Protein AF-A0A6A5A4Q8-F1 (afdb_monomer)

Radius of gyration: 19.33 Å; Cα contacts (8 Å, |Δi|>4): 414; chains: 1; bounding box: 40×52×60 Å

Organism: Aphanomyces astaci (NCBI:txid112090)

Sequence (188 aa):
GKPSSKLIVGAHDGSLYVLDDKHVSRVLKAHTGPAYALFASRKSSAYFGAFSTTKAEWISGGKDGKVIVWDANLSALHSFDIAIPLTKLFNLLPPDASKKGGAATSSSLFGVRSVCFNSEHTRILLGTSGSDVVQFDRMGTKATVVTQGHCQDELWGLAVHPAKPEYCTVGDDKTLRVWSTEHRLQLR

Nearest PDB structures (foldseek):
  3n0d-assembly1_A  TM=6.254E-01  e=3.636E-07  Homo sapiens
  6ufx-assembly1_A  TM=5.843E-01  e=1.843E-06  Homo sapiens
  6rxy-assembly1_UU  TM=5.221E-01  e=6.627E-05  Thermochaetoides thermophila
  7nsb-assembly1_7  TM=4.093E-01  e=1.934E-05  Saccharomyces cerevisiae S288C
  1pev-assembly1_A  TM=3.434E-01  e=1.919E-04  Caenorhabditis elegans

Foldseek 3Di:
DPPFDWDWDWAQCQWIFIDGPHDGPDIHNHDRGTFQEKDFAPDDPPPPPDPLVDQFGMWIFFLQLKIFTAGPVRDTPDMDHLLVVVCVVVVNDDQPPPDPVRCPLRSRFRGWNYWDADPSNQKIWTQTLQRWIWIAGNRRPDIDTPAGDHRDDDWDDKDDDPPFQKIWTDDPSRDIWIAGNVVGHTDD

Structure (mmCIF, N/CA/C/O backbone):
data_AF-A0A6A5A4Q8-F1
#
_entry.id   AF-A0A6A5A4Q8-F1
#
loop_
_atom_site.group_PDB
_atom_site.id
_atom_site.type_symbol
_atom_site.label_atom_id
_atom_site.label_alt_id
_atom_site.label_comp_id
_atom_site.label_asym_id
_atom_site.label_entity_id
_atom_site.label_seq_id
_atom_site.pdbx_PDB_ins_code
_atom_site.Cartn_x
_atom_site.Cartn_y
_atom_site.Cartn_z
_atom_site.occupancy
_atom_site.B_iso_or_equiv
_atom_site.auth_seq_id
_atom_site.auth_comp_id
_atom_site.auth_asym_id
_atom_site.auth_atom_id
_atom_site.pdbx_PDB_model_num
ATOM 1 N N . GLY A 1 1 ? 12.811 18.592 -31.400 1.00 39.84 1 GLY A N 1
ATOM 2 C CA . GLY A 1 1 ? 12.437 17.165 -31.468 1.00 39.84 1 GLY A CA 1
ATOM 3 C C . GLY A 1 1 ? 11.235 16.934 -30.580 1.00 39.84 1 GLY A C 1
ATOM 4 O O . GLY A 1 1 ? 11.119 17.636 -29.582 1.00 39.84 1 GLY A O 1
ATOM 5 N N . LYS A 1 2 ? 10.327 16.016 -30.940 1.00 43.94 2 LYS A N 1
ATOM 6 C CA . LYS A 1 2 ? 9.248 15.600 -30.027 1.00 43.94 2 LYS A CA 1
ATOM 7 C C . LYS A 1 2 ? 9.880 15.089 -28.722 1.00 43.94 2 LYS A C 1
ATOM 9 O O . LYS A 1 2 ? 10.873 14.368 -28.815 1.00 43.94 2 LYS A O 1
ATOM 14 N N . PRO A 1 3 ? 9.359 15.454 -27.539 1.00 51.38 3 PRO A N 1
ATOM 15 C CA . PRO A 1 3 ? 9.801 14.826 -26.301 1.00 51.38 3 PRO A CA 1
ATOM 16 C C . PRO A 1 3 ? 9.540 13.322 -26.420 1.00 51.38 3 PRO A C 1
ATOM 18 O O . PRO A 1 3 ? 8.429 12.925 -26.777 1.00 51.38 3 PRO A O 1
ATOM 21 N N . SER A 1 4 ? 10.560 12.491 -26.190 1.00 59.06 4 SER A N 1
ATOM 22 C CA . SER A 1 4 ? 10.361 11.045 -26.165 1.00 59.06 4 SER A CA 1
ATOM 23 C C . SER A 1 4 ? 9.492 10.710 -24.955 1.00 59.06 4 SER A C 1
ATOM 25 O O . SER A 1 4 ? 9.858 10.954 -23.805 1.00 59.06 4 SER A O 1
ATOM 27 N N . SER A 1 5 ? 8.284 10.217 -25.211 1.00 72.88 5 SER A N 1
ATOM 28 C CA . SER A 1 5 ? 7.404 9.743 -24.152 1.00 72.88 5 SER A CA 1
ATOM 29 C C . SER A 1 5 ? 7.865 8.352 -23.736 1.00 72.88 5 SER A C 1
ATOM 31 O O . SER A 1 5 ? 7.727 7.406 -24.510 1.00 72.88 5 SER A O 1
ATOM 33 N N . LYS A 1 6 ? 8.403 8.230 -22.523 1.00 81.50 6 LYS A N 1
ATOM 34 C CA . LYS A 1 6 ? 8.706 6.931 -21.919 1.00 81.50 6 LYS A CA 1
ATOM 35 C C . LYS A 1 6 ? 7.434 6.327 -21.340 1.00 81.50 6 LYS A C 1
ATOM 37 O O . LYS A 1 6 ? 6.710 7.004 -20.610 1.00 81.50 6 LYS A O 1
ATOM 42 N N . LEU A 1 7 ? 7.189 5.055 -21.631 1.00 90.31 7 LEU A N 1
ATOM 43 C CA . LEU A 1 7 ? 6.148 4.255 -20.989 1.00 90.31 7 LEU A CA 1
ATOM 44 C C . LEU A 1 7 ? 6.814 3.232 -20.068 1.00 90.31 7 LEU A C 1
ATOM 46 O O . LEU A 1 7 ? 7.800 2.607 -20.448 1.00 90.31 7 LEU A O 1
ATOM 50 N N . ILE A 1 8 ? 6.282 3.051 -18.861 1.00 93.38 8 ILE A N 1
ATOM 51 C CA . ILE A 1 8 ? 6.776 2.049 -17.913 1.00 93.38 8 ILE A CA 1
ATOM 52 C C . ILE A 1 8 ? 5.633 1.111 -17.551 1.00 93.38 8 ILE A C 1
ATOM 54 O O . ILE A 1 8 ? 4.531 1.563 -17.240 1.00 93.38 8 ILE A O 1
ATOM 58 N N . VAL A 1 9 ? 5.905 -0.190 -17.589 1.00 95.56 9 VAL A N 1
ATOM 59 C CA . VAL A 1 9 ? 4.932 -1.245 -17.293 1.00 95.56 9 VAL A CA 1
ATOM 60 C C . VAL A 1 9 ? 5.517 -2.190 -16.249 1.00 95.56 9 VAL A C 1
ATOM 62 O O . VAL A 1 9 ? 6.633 -2.683 -16.411 1.00 95.56 9 VAL A O 1
ATOM 65 N N . GLY A 1 10 ? 4.769 -2.444 -15.177 1.00 97.00 10 GLY A N 1
ATOM 66 C CA . GLY A 1 10 ? 5.101 -3.470 -14.189 1.00 97.00 10 GLY A CA 1
ATOM 67 C C . GLY A 1 10 ? 4.658 -4.854 -14.658 1.00 97.00 10 GLY A C 1
ATOM 68 O O . GLY A 1 10 ? 3.630 -4.988 -15.318 1.00 97.00 10 GLY A O 1
ATOM 69 N N . ALA A 1 11 ? 5.431 -5.886 -14.328 1.00 97.69 11 ALA A N 1
ATOM 70 C CA . ALA A 1 11 ? 5.159 -7.256 -14.743 1.00 97.69 11 ALA A CA 1
ATOM 71 C C . ALA A 1 11 ? 5.022 -8.234 -13.574 1.00 97.69 11 ALA A C 1
ATOM 73 O O . ALA A 1 11 ? 5.411 -7.956 -12.438 1.00 97.69 11 ALA A O 1
ATOM 74 N N . HIS A 1 12 ? 4.480 -9.416 -13.879 1.00 97.38 12 HIS A N 1
ATOM 75 C CA . HIS A 1 12 ? 4.223 -10.479 -12.905 1.00 97.38 12 HIS A CA 1
ATOM 76 C C . HIS A 1 12 ? 5.504 -11.035 -12.258 1.00 97.38 12 HIS A C 1
ATOM 78 O O . HIS A 1 12 ? 5.477 -11.484 -11.115 1.00 97.38 12 HIS A O 1
ATOM 84 N N . ASP A 1 13 ? 6.640 -10.992 -12.953 1.00 97.06 13 ASP A N 1
ATOM 85 C CA . ASP A 1 13 ? 7.930 -11.431 -12.410 1.00 97.06 13 ASP A CA 1
ATOM 86 C C . ASP A 1 13 ? 8.612 -10.366 -11.526 1.00 97.06 13 ASP A C 1
ATOM 88 O O . ASP A 1 13 ? 9.706 -10.605 -11.019 1.00 97.06 13 ASP A O 1
ATOM 92 N N . GLY A 1 14 ? 7.977 -9.200 -11.356 1.00 97.44 14 GLY A N 1
ATOM 93 C CA . GLY A 1 14 ? 8.497 -8.065 -10.594 1.00 97.44 14 GLY A CA 1
ATOM 94 C C . GLY A 1 14 ? 9.427 -7.140 -11.365 1.00 97.44 14 GLY A C 1
ATOM 95 O O . GLY A 1 14 ? 9.983 -6.200 -10.787 1.00 97.44 14 GLY A O 1
ATOM 96 N N . SER A 1 15 ? 9.592 -7.364 -12.668 1.00 98.25 15 SER A N 1
ATOM 97 C CA . SER A 1 15 ? 10.312 -6.437 -13.533 1.00 98.25 15 SER A CA 1
ATOM 98 C C . SER A 1 15 ? 9.474 -5.202 -13.861 1.00 98.25 15 SER A C 1
ATOM 100 O O . SER A 1 15 ? 8.251 -5.279 -13.993 1.00 98.25 15 SER A O 1
ATOM 102 N N . LEU A 1 16 ? 10.148 -4.071 -14.066 1.00 97.81 16 LEU A N 1
ATOM 103 C CA . LEU A 1 16 ? 9.598 -2.899 -14.739 1.00 97.81 16 LEU A CA 1
ATOM 104 C C . LEU A 1 16 ? 10.204 -2.818 -16.141 1.00 97.81 16 LEU A C 1
ATOM 106 O O . LEU A 1 16 ? 11.422 -2.703 -16.296 1.00 97.81 16 LEU A O 1
ATOM 110 N N . TYR A 1 17 ? 9.354 -2.882 -17.157 1.00 97.00 17 TYR A N 1
ATOM 111 C CA . TYR A 1 17 ? 9.733 -2.697 -18.551 1.00 97.00 17 TYR A CA 1
ATOM 112 C C . TYR A 1 17 ? 9.641 -1.218 -18.897 1.00 97.00 17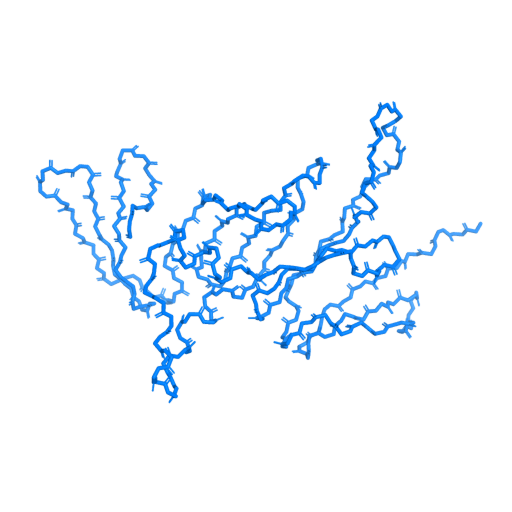 TYR A C 1
ATOM 114 O O . TYR A 1 17 ? 8.593 -0.602 -18.710 1.00 97.00 17 TYR A O 1
ATOM 122 N N . VAL A 1 18 ? 10.733 -0.659 -19.406 1.00 95.38 18 VAL A N 1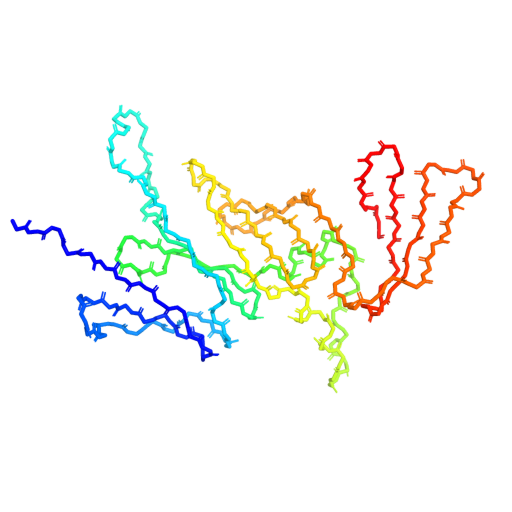
ATOM 123 C CA . VAL A 1 18 ? 10.795 0.707 -19.926 1.00 95.38 18 VAL A CA 1
ATOM 124 C C . VAL A 1 18 ? 10.712 0.621 -21.437 1.00 95.38 18 VAL A C 1
ATOM 126 O O . VAL A 1 18 ? 11.518 -0.067 -22.067 1.00 95.38 18 VAL A O 1
ATOM 129 N N . LEU A 1 19 ? 9.714 1.288 -21.999 1.00 93.12 19 LEU A N 1
ATOM 130 C CA . LEU A 1 19 ? 9.456 1.319 -23.422 1.00 93.12 19 LEU A CA 1
ATOM 131 C C . LEU A 1 19 ? 9.745 2.718 -23.953 1.00 93.12 19 LEU A C 1
ATOM 133 O O . LEU A 1 19 ? 9.203 3.709 -23.455 1.00 93.12 19 LEU A O 1
ATOM 137 N N . ASP A 1 20 ? 10.571 2.758 -24.991 1.00 90.25 20 ASP A N 1
ATOM 138 C CA . ASP A 1 20 ? 10.757 3.923 -25.843 1.00 90.25 20 ASP A CA 1
ATOM 139 C C . ASP A 1 20 ? 10.002 3.647 -27.153 1.00 90.25 20 ASP A C 1
ATOM 141 O O . ASP A 1 20 ? 10.274 2.676 -27.869 1.00 90.25 20 ASP A O 1
ATOM 145 N N . ASP A 1 21 ? 8.983 4.464 -27.422 1.00 85.75 21 ASP A N 1
ATOM 146 C CA . ASP A 1 21 ? 7.992 4.266 -28.485 1.00 85.75 21 ASP A CA 1
ATOM 147 C C . ASP A 1 21 ? 7.274 2.902 -28.417 1.00 85.75 21 ASP A C 1
ATOM 149 O O . ASP A 1 21 ? 6.273 2.752 -27.718 1.00 85.75 21 ASP A O 1
ATOM 153 N N . LYS A 1 22 ? 7.758 1.910 -29.176 1.00 86.12 22 LYS A N 1
ATOM 154 C CA . LYS A 1 22 ? 7.161 0.566 -29.310 1.00 86.12 22 LYS A CA 1
ATOM 155 C C . LYS A 1 22 ? 8.114 -0.566 -28.923 1.00 86.12 22 LYS A C 1
ATOM 157 O O . LYS A 1 22 ? 7.776 -1.730 -29.119 1.00 86.12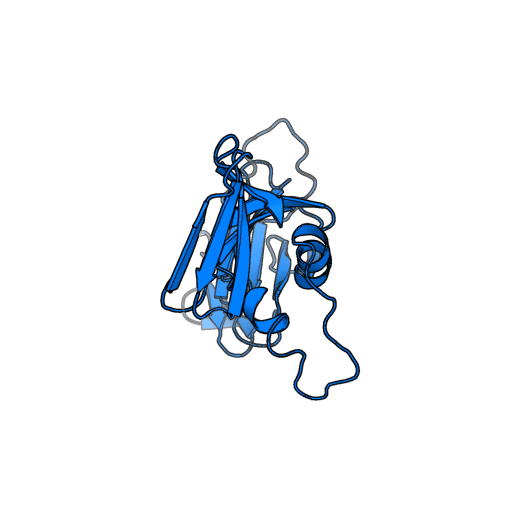 22 LYS A O 1
ATOM 162 N N . HIS A 1 23 ? 9.294 -0.244 -28.396 1.00 90.50 23 HIS A N 1
ATOM 163 C CA . HIS A 1 23 ? 10.317 -1.233 -28.071 1.00 90.50 23 HIS A CA 1
ATOM 164 C C . HIS A 1 23 ? 10.720 -1.135 -26.606 1.00 90.50 23 HIS A C 1
ATOM 166 O O . HIS A 1 23 ? 10.809 -0.045 -26.045 1.00 90.50 23 HIS A O 1
ATOM 172 N N . VAL A 1 24 ? 10.999 -2.287 -25.996 1.00 94.94 24 VAL A N 1
ATOM 173 C CA . VAL A 1 24 ? 11.595 -2.344 -24.660 1.00 94.94 24 VAL A CA 1
ATOM 174 C C . VAL A 1 24 ? 13.047 -1.886 -24.767 1.00 94.94 24 VAL A C 1
ATOM 176 O O . VAL A 1 24 ? 13.859 -2.553 -25.403 1.00 94.94 24 VAL A O 1
ATOM 179 N N . SER A 1 25 ? 13.374 -0.764 -24.133 1.00 94.19 25 SER A N 1
ATOM 180 C CA . SER A 1 25 ? 14.734 -0.220 -24.093 1.00 94.19 25 SER A CA 1
ATOM 181 C C . SER A 1 25 ? 15.489 -0.606 -22.825 1.00 94.19 25 SER A C 1
ATOM 183 O O . SER A 1 25 ? 16.719 -0.671 -22.824 1.00 94.19 25 SER A O 1
ATOM 185 N N . ARG A 1 26 ? 14.769 -0.886 -21.732 1.00 95.12 26 ARG A N 1
ATOM 186 C CA . ARG A 1 26 ? 15.355 -1.323 -20.461 1.00 95.12 26 ARG A CA 1
ATOM 187 C C . ARG A 1 26 ? 14.404 -2.239 -19.702 1.00 95.12 26 ARG A C 1
ATOM 189 O O . ARG A 1 26 ? 13.190 -2.060 -19.737 1.00 95.12 26 ARG A O 1
ATOM 196 N N . VAL A 1 27 ? 14.974 -3.179 -18.954 1.00 97.06 27 VAL A N 1
ATOM 197 C CA . VAL A 1 27 ? 14.255 -4.002 -17.977 1.00 97.06 27 VAL A CA 1
ATOM 198 C C . VAL A 1 27 ? 14.905 -3.795 -16.615 1.00 97.06 27 VAL A C 1
ATOM 200 O O . VAL A 1 27 ? 16.110 -3.987 -16.468 1.00 97.06 27 VAL A O 1
ATOM 203 N N . LEU A 1 28 ? 14.120 -3.374 -15.626 1.00 97.44 28 LEU A N 1
ATOM 204 C CA . LEU A 1 28 ? 14.572 -3.135 -14.257 1.00 97.44 28 LEU A CA 1
ATOM 205 C C . LEU A 1 28 ? 14.029 -4.237 -13.355 1.00 97.44 28 LEU A C 1
ATOM 207 O O . LEU A 1 28 ? 12.820 -4.441 -13.305 1.00 97.44 28 LEU A O 1
ATOM 211 N N . LYS A 1 29 ? 14.892 -4.933 -12.615 1.00 96.75 29 LYS A N 1
ATOM 212 C CA . LYS A 1 29 ? 14.450 -5.878 -11.581 1.00 96.75 29 LYS A CA 1
ATOM 213 C C . LYS A 1 29 ? 14.106 -5.098 -10.314 1.00 96.75 29 LYS A C 1
ATOM 215 O O . LYS A 1 29 ? 15.007 -4.648 -9.614 1.00 96.75 29 LYS A O 1
ATOM 220 N N . ALA A 1 30 ? 12.812 -4.896 -10.075 1.00 97.19 30 ALA A N 1
ATOM 221 C CA . ALA A 1 30 ? 12.317 -4.059 -8.987 1.00 97.19 30 ALA A CA 1
ATOM 222 C C . ALA A 1 30 ? 11.826 -4.889 -7.795 1.00 97.19 30 ALA A C 1
ATOM 224 O O . ALA A 1 30 ? 12.271 -4.666 -6.675 1.00 97.19 30 ALA A O 1
ATOM 225 N N . HIS A 1 31 ? 10.946 -5.860 -8.031 1.00 97.69 31 HIS A N 1
ATOM 226 C CA . HIS A 1 31 ? 10.240 -6.576 -6.968 1.00 97.69 31 HIS A CA 1
ATOM 227 C C . HIS A 1 31 ? 10.460 -8.090 -7.033 1.00 97.69 31 HIS A C 1
ATOM 229 O O . HIS A 1 31 ? 10.729 -8.652 -8.095 1.00 97.69 31 HIS A O 1
ATOM 235 N N . THR A 1 32 ? 10.312 -8.767 -5.894 1.00 95.75 32 THR A N 1
ATOM 236 C CA . THR A 1 32 ? 10.247 -10.234 -5.836 1.00 95.75 32 THR A CA 1
ATOM 237 C C . THR A 1 32 ? 8.793 -10.682 -6.002 1.00 95.75 32 THR A C 1
ATOM 239 O O . THR A 1 32 ? 8.052 -10.838 -5.032 1.00 95.75 32 THR A O 1
ATOM 242 N N . GLY A 1 33 ? 8.370 -10.879 -7.252 1.00 95.25 33 GLY A N 1
ATOM 243 C CA . GLY A 1 33 ? 6.971 -11.130 -7.621 1.00 95.25 33 GLY A CA 1
ATOM 244 C C . GLY A 1 33 ? 6.283 -9.879 -8.180 1.00 95.25 33 GLY A C 1
ATOM 245 O O . GLY A 1 33 ? 6.940 -8.855 -8.332 1.00 95.25 33 GLY A O 1
ATOM 246 N N . PRO A 1 34 ? 4.976 -9.931 -8.495 1.00 97.69 34 PRO A N 1
ATOM 247 C CA . PRO A 1 34 ? 4.321 -8.924 -9.327 1.00 97.69 34 PRO A CA 1
ATOM 248 C C . PRO A 1 34 ? 4.521 -7.478 -8.866 1.00 97.69 34 PRO A C 1
ATOM 250 O O . PRO A 1 34 ? 4.293 -7.155 -7.697 1.00 97.69 34 PRO A O 1
ATOM 253 N N . ALA A 1 35 ? 4.887 -6.607 -9.806 1.00 97.94 35 ALA A N 1
ATOM 254 C CA . ALA A 1 35 ? 4.877 -5.160 -9.622 1.00 97.94 35 ALA A CA 1
ATOM 255 C C . ALA A 1 35 ? 3.460 -4.636 -9.900 1.00 97.94 35 ALA A C 1
ATOM 257 O O . ALA A 1 35 ? 3.050 -4.523 -11.054 1.00 97.94 35 ALA A O 1
ATOM 258 N N . TYR A 1 36 ? 2.695 -4.365 -8.843 1.00 97.50 36 TYR A N 1
ATOM 259 C CA . TYR A 1 36 ? 1.280 -4.002 -8.955 1.00 97.50 36 TYR A CA 1
ATOM 260 C C . TYR A 1 36 ? 1.052 -2.510 -9.170 1.00 97.50 36 TYR A C 1
ATOM 262 O O . TYR A 1 36 ? 0.083 -2.126 -9.818 1.00 97.50 36 TYR A O 1
ATOM 270 N N . ALA A 1 37 ? 1.912 -1.670 -8.597 1.00 97.69 37 ALA A N 1
ATOM 271 C CA . ALA A 1 37 ? 1.676 -0.241 -8.507 1.00 97.69 37 ALA A CA 1
ATOM 272 C C . ALA A 1 37 ? 2.838 0.545 -9.109 1.00 97.69 37 ALA A C 1
ATOM 274 O O . ALA A 1 37 ? 4.002 0.261 -8.829 1.00 97.69 37 ALA A O 1
ATOM 275 N N . LEU A 1 38 ? 2.511 1.562 -9.904 1.00 96.44 38 LEU A N 1
ATOM 276 C CA . LEU A 1 38 ? 3.445 2.536 -10.457 1.00 96.44 38 LEU A CA 1
ATOM 277 C C . LEU A 1 38 ? 2.812 3.925 -10.384 1.00 96.44 38 LEU A C 1
ATOM 279 O O . LEU A 1 38 ? 1.651 4.098 -10.748 1.00 96.44 38 LEU A O 1
ATOM 283 N N . PHE A 1 39 ? 3.583 4.918 -9.953 1.00 95.25 39 PHE A N 1
ATOM 284 C CA . PHE A 1 39 ? 3.169 6.317 -9.964 1.00 95.25 39 PHE A CA 1
ATOM 285 C C . PHE A 1 39 ? 4.256 7.186 -10.577 1.00 95.25 39 PHE A C 1
ATOM 287 O O . PHE A 1 39 ? 5.420 7.073 -10.203 1.00 95.25 39 PHE A O 1
ATOM 294 N N . ALA A 1 40 ? 3.845 8.067 -11.485 1.00 89.62 40 ALA A N 1
ATOM 295 C CA . ALA A 1 40 ? 4.685 9.060 -12.135 1.00 89.62 40 ALA A CA 1
ATOM 296 C C . ALA A 1 40 ? 4.276 10.447 -11.644 1.00 89.62 40 ALA A C 1
ATOM 298 O O . ALA A 1 40 ? 3.146 10.883 -11.886 1.00 89.62 40 ALA A O 1
ATOM 299 N N . SER A 1 41 ? 5.175 11.160 -10.975 1.00 83.50 41 SER A N 1
ATOM 300 C CA . SER A 1 41 ? 4.906 12.547 -10.629 1.00 83.50 41 SER A CA 1
ATOM 301 C C . SER A 1 41 ? 5.119 13.456 -11.833 1.00 83.50 41 SER A C 1
ATOM 303 O O . SER A 1 41 ? 6.142 13.404 -12.507 1.00 83.50 41 SER A O 1
ATOM 305 N N . ARG A 1 42 ? 4.152 14.342 -12.078 1.00 68.25 42 ARG A N 1
ATOM 306 C CA . ARG A 1 42 ? 4.182 15.309 -13.183 1.00 68.25 42 ARG A CA 1
ATOM 307 C C . ARG A 1 42 ? 4.825 16.640 -12.812 1.00 68.25 42 ARG A C 1
ATOM 309 O O . ARG A 1 42 ? 4.578 17.624 -13.507 1.00 68.25 42 ARG A O 1
ATOM 316 N N . LYS A 1 43 ? 5.588 16.730 -11.717 1.00 61.56 43 LYS A N 1
ATOM 317 C CA . LYS A 1 43 ? 6.209 18.005 -11.344 1.00 61.56 43 LYS A CA 1
ATOM 318 C C . LYS A 1 43 ? 7.169 18.474 -12.438 1.00 61.56 43 LYS A C 1
ATOM 320 O O . LY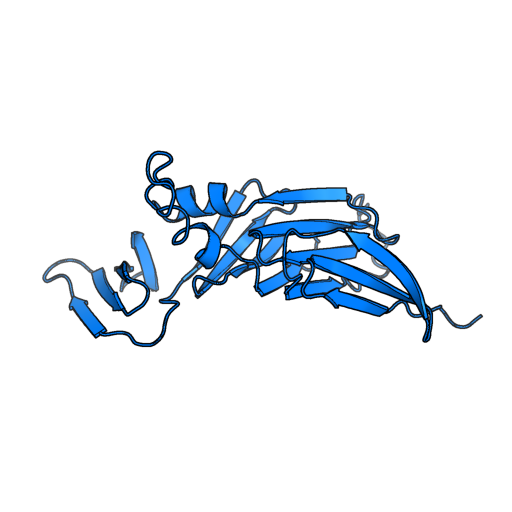S A 1 43 ? 8.324 18.074 -12.493 1.00 61.56 43 LYS A O 1
ATOM 325 N N . SER A 1 44 ? 6.681 19.381 -13.284 1.00 48.25 44 SER A N 1
ATOM 326 C CA . SER A 1 44 ? 7.526 20.234 -14.102 1.00 48.25 44 SER A CA 1
ATOM 327 C C . SER A 1 44 ? 8.382 21.073 -13.161 1.00 48.25 44 SER A C 1
ATOM 329 O O . SER A 1 44 ? 7.869 21.586 -12.164 1.00 48.25 44 SER A O 1
ATOM 331 N N . SER A 1 45 ? 9.642 21.278 -13.517 1.00 47.50 45 SER A N 1
ATOM 332 C CA . SER A 1 45 ? 10.604 22.199 -12.895 1.00 47.50 45 SER A CA 1
ATOM 333 C C . SER A 1 45 ? 10.130 23.673 -12.759 1.00 47.50 45 SER A C 1
ATOM 335 O O . SER A 1 45 ? 10.947 24.557 -12.526 1.00 47.50 45 SER A O 1
ATOM 337 N N . ALA A 1 46 ? 8.841 23.985 -12.933 1.00 41.75 46 ALA A N 1
ATOM 338 C CA . ALA A 1 46 ? 8.303 25.333 -13.101 1.00 41.75 46 ALA A CA 1
ATOM 339 C C . ALA A 1 46 ? 7.886 26.054 -11.803 1.00 41.75 46 ALA A C 1
ATOM 341 O O . ALA A 1 46 ? 7.538 27.229 -11.871 1.00 41.75 46 ALA A O 1
ATOM 342 N N . TYR A 1 47 ? 7.967 25.432 -10.619 1.00 40.84 47 TYR A N 1
ATOM 343 C CA . TYR A 1 47 ? 7.938 26.195 -9.360 1.00 40.84 47 TYR A CA 1
ATOM 344 C C . TYR A 1 47 ? 9.355 26.702 -9.051 1.00 40.84 47 TYR A C 1
ATOM 346 O O . TYR A 1 47 ? 10.087 26.144 -8.234 1.00 40.84 47 TYR A O 1
ATOM 354 N N . PHE A 1 48 ? 9.748 27.754 -9.771 1.00 41.78 48 PHE A N 1
ATOM 355 C CA . PHE A 1 48 ? 10.923 28.571 -9.480 1.00 41.78 48 PHE A CA 1
ATOM 356 C C . PHE A 1 48 ? 10.784 29.156 -8.065 1.00 41.78 48 PHE A C 1
ATOM 358 O O . PHE A 1 48 ? 10.079 30.139 -7.866 1.00 41.78 48 PHE A O 1
ATOM 365 N N . GLY A 1 49 ? 11.417 28.538 -7.066 1.00 43.19 49 GLY A N 1
ATOM 366 C CA . GLY A 1 49 ? 11.510 29.131 -5.727 1.00 43.19 49 GLY A CA 1
ATOM 367 C C . GLY A 1 49 ? 11.847 28.172 -4.590 1.00 43.19 49 GLY A C 1
ATOM 368 O O . GLY A 1 49 ? 12.410 28.604 -3.591 1.00 43.19 49 GLY A O 1
ATOM 369 N N . ALA A 1 50 ? 11.579 26.874 -4.735 1.00 44.72 50 ALA A N 1
ATOM 370 C CA . ALA A 1 50 ? 11.955 25.885 -3.730 1.00 44.72 50 ALA A CA 1
ATOM 371 C C . ALA A 1 50 ? 12.873 24.841 -4.358 1.00 44.72 50 ALA A C 1
ATOM 373 O O . ALA A 1 50 ? 12.493 24.129 -5.285 1.00 44.72 50 ALA A O 1
ATOM 374 N N . PHE A 1 51 ? 14.095 24.774 -3.844 1.00 42.53 51 PHE A N 1
ATOM 375 C CA . PHE A 1 51 ? 15.120 23.790 -4.158 1.00 42.53 51 PHE A CA 1
ATOM 376 C C . PHE A 1 51 ? 14.570 22.378 -3.865 1.00 42.53 51 PHE A C 1
ATOM 378 O O . PHE A 1 51 ? 14.745 21.841 -2.774 1.00 42.53 51 PHE A O 1
ATOM 385 N N . SER A 1 52 ? 13.831 21.778 -4.807 1.00 41.97 52 SER A N 1
ATOM 386 C CA . SER A 1 52 ? 13.439 20.372 -4.715 1.00 41.97 52 SER A CA 1
ATOM 387 C C . SER A 1 52 ? 14.681 19.544 -5.021 1.00 41.97 52 SER A C 1
ATOM 389 O O . SER A 1 52 ? 15.007 19.250 -6.167 1.00 41.97 52 SER A O 1
ATOM 391 N N . THR A 1 53 ? 15.428 19.224 -3.970 1.00 45.38 53 THR A N 1
ATOM 392 C CA . THR A 1 53 ? 16.673 18.446 -4.029 1.00 45.38 53 THR A CA 1
ATOM 393 C C . THR A 1 53 ? 16.451 16.997 -4.434 1.00 45.38 53 THR A C 1
ATOM 395 O O . THR A 1 53 ? 17.405 16.290 -4.757 1.00 45.38 53 THR A O 1
ATOM 398 N N . THR A 1 54 ? 15.208 16.521 -4.430 1.00 51.78 54 THR A N 1
ATOM 399 C CA . THR A 1 54 ? 14.921 15.119 -4.691 1.00 51.78 54 THR A CA 1
ATOM 400 C C . THR A 1 54 ? 14.354 14.941 -6.087 1.00 51.78 54 THR A C 1
ATOM 402 O O . THR A 1 54 ? 13.158 15.111 -6.304 1.00 51.78 54 THR A O 1
ATOM 405 N N . LYS A 1 55 ? 15.226 14.482 -6.992 1.00 62.66 55 LYS A N 1
ATOM 406 C CA . LYS A 1 55 ? 14.958 13.959 -8.346 1.00 62.66 55 LYS A CA 1
ATOM 407 C C . LYS A 1 55 ? 13.947 12.796 -8.403 1.00 62.66 55 LYS A C 1
ATOM 409 O O . LYS A 1 55 ? 13.894 12.111 -9.415 1.00 62.66 55 LYS A O 1
ATOM 414 N N . ALA A 1 56 ? 13.223 12.505 -7.318 1.00 61.19 56 ALA A N 1
ATOM 415 C CA . ALA A 1 56 ? 12.265 11.411 -7.273 1.00 61.19 56 ALA A CA 1
ATOM 416 C C . ALA A 1 56 ? 11.053 11.743 -8.129 1.00 61.19 56 ALA A C 1
ATOM 418 O O . ALA A 1 56 ? 10.253 12.609 -7.772 1.00 61.19 56 ALA A O 1
ATOM 419 N N . GLU A 1 57 ? 10.932 11.019 -9.229 1.00 80.62 57 GLU A N 1
ATOM 420 C CA . GLU A 1 57 ? 9.860 11.191 -10.203 1.00 80.62 57 GLU A CA 1
ATOM 421 C C . GLU A 1 57 ? 8.918 9.996 -10.220 1.00 80.62 57 GLU A C 1
ATOM 423 O O . GLU A 1 57 ? 7.748 10.160 -10.562 1.00 80.62 57 GLU A O 1
ATOM 428 N N . TRP A 1 58 ? 9.383 8.819 -9.791 1.00 91.69 58 TRP A N 1
ATOM 429 C CA . TRP A 1 58 ? 8.593 7.598 -9.877 1.00 91.69 58 TRP A CA 1
ATOM 430 C C . TRP A 1 58 ? 8.568 6.832 -8.563 1.00 91.69 58 TRP A C 1
ATOM 432 O O . TRP A 1 58 ? 9.520 6.859 -7.780 1.00 91.69 58 TRP A O 1
ATOM 442 N N . ILE A 1 59 ? 7.475 6.109 -8.344 1.00 95.94 59 ILE A N 1
ATOM 443 C CA . ILE A 1 59 ? 7.342 5.117 -7.278 1.00 95.94 59 ILE A CA 1
ATOM 444 C C . ILE A 1 59 ? 6.860 3.817 -7.898 1.00 95.94 59 ILE A C 1
ATOM 446 O O . ILE A 1 59 ? 5.967 3.845 -8.744 1.00 95.94 59 ILE A O 1
ATOM 450 N N . SER A 1 60 ? 7.398 2.691 -7.438 1.00 98.00 60 SER A N 1
ATOM 451 C CA . SER A 1 60 ? 6.804 1.376 -7.667 1.00 98.00 60 SER A CA 1
ATOM 452 C C . SER A 1 60 ? 6.474 0.669 -6.355 1.00 98.00 60 SER A C 1
ATOM 454 O O . SER A 1 60 ? 7.121 0.904 -5.332 1.00 98.00 60 SER A O 1
ATOM 456 N N . GLY A 1 61 ? 5.468 -0.201 -6.396 1.00 98.19 61 GLY A N 1
ATOM 457 C CA . GLY A 1 61 ? 5.074 -1.080 -5.301 1.00 98.19 61 GLY A CA 1
ATOM 458 C C . GLY A 1 61 ? 4.748 -2.485 -5.803 1.00 98.19 61 GLY A C 1
ATOM 459 O O . GLY A 1 61 ? 4.176 -2.642 -6.887 1.00 98.19 61 GLY A O 1
ATOM 460 N N . GLY A 1 62 ? 5.112 -3.505 -5.024 1.00 97.62 62 GLY A N 1
ATOM 461 C CA . GLY A 1 62 ? 4.993 -4.903 -5.436 1.00 97.62 62 GLY A CA 1
ATOM 462 C C . GLY A 1 62 ? 4.383 -5.842 -4.399 1.00 97.62 62 GLY A C 1
ATOM 463 O O . GLY A 1 62 ? 4.111 -5.480 -3.251 1.00 97.62 62 GLY A O 1
ATOM 464 N N . LYS A 1 63 ? 4.180 -7.096 -4.824 1.00 96.44 63 LYS A N 1
ATOM 465 C CA . LYS A 1 63 ? 3.702 -8.207 -3.980 1.00 96.44 63 LYS A CA 1
ATOM 466 C C . LYS A 1 63 ? 4.595 -8.464 -2.771 1.00 96.44 63 LYS A C 1
ATOM 468 O O . LYS A 1 63 ? 4.099 -8.908 -1.744 1.00 96.44 63 LYS A O 1
ATOM 473 N N . ASP A 1 64 ? 5.882 -8.183 -2.904 1.00 95.00 64 ASP A N 1
ATOM 474 C CA . ASP A 1 64 ? 6.885 -8.332 -1.853 1.00 95.00 64 ASP A CA 1
ATOM 475 C C . ASP A 1 64 ? 6.749 -7.322 -0.703 1.00 95.00 64 ASP A C 1
ATOM 477 O O . ASP A 1 64 ? 7.540 -7.374 0.231 1.00 95.00 64 ASP A O 1
ATOM 481 N N . GLY A 1 65 ? 5.778 -6.405 -0.762 1.00 95.75 65 GLY A N 1
ATOM 482 C CA . GLY A 1 65 ? 5.572 -5.384 0.266 1.00 95.75 65 GLY A CA 1
ATOM 483 C C . GLY A 1 65 ? 6.612 -4.267 0.233 1.00 95.75 65 GLY A C 1
ATOM 484 O O . GLY A 1 65 ? 6.678 -3.450 1.153 1.00 95.75 65 GLY A O 1
ATOM 485 N N . LYS A 1 66 ? 7.418 -4.201 -0.832 1.00 96.69 66 LYS A N 1
ATOM 486 C CA . LYS A 1 66 ? 8.406 -3.144 -1.007 1.00 96.69 66 LYS A CA 1
ATOM 487 C C . LYS A 1 66 ? 7.837 -1.980 -1.789 1.00 96.69 66 LYS A C 1
ATOM 489 O O . LYS A 1 66 ? 7.082 -2.150 -2.747 1.00 96.69 66 LYS A O 1
ATOM 494 N N . VAL A 1 67 ? 8.297 -0.798 -1.408 1.00 97.88 67 VAL A N 1
ATOM 495 C CA . VAL A 1 67 ? 8.157 0.440 -2.168 1.00 97.88 67 VAL A CA 1
ATOM 496 C C . VAL A 1 67 ? 9.543 0.862 -2.631 1.00 97.88 67 VAL A C 1
ATOM 498 O O . VAL A 1 67 ? 10.484 0.882 -1.834 1.00 97.88 67 VAL A O 1
ATOM 501 N N . ILE A 1 68 ? 9.678 1.207 -3.910 1.00 97.75 68 ILE A N 1
ATOM 502 C CA . ILE A 1 68 ? 10.922 1.738 -4.474 1.00 97.75 68 ILE A CA 1
ATOM 503 C C . ILE A 1 68 ? 10.657 3.132 -5.014 1.00 97.75 68 ILE A C 1
ATOM 505 O O . ILE A 1 68 ? 9.707 3.353 -5.764 1.00 97.75 68 ILE A O 1
ATOM 509 N N . VAL A 1 69 ? 11.510 4.072 -4.619 1.00 95.31 69 VAL A N 1
ATOM 510 C CA . VAL A 1 69 ? 11.498 5.451 -5.096 1.00 95.31 69 VAL A CA 1
ATOM 511 C C . VAL A 1 69 ? 12.597 5.599 -6.138 1.00 95.31 69 VAL A C 1
ATOM 513 O O . VAL A 1 69 ? 13.756 5.287 -5.867 1.00 95.31 69 VAL A O 1
ATOM 516 N N . TRP A 1 70 ? 12.245 6.098 -7.318 1.00 93.94 70 TRP A N 1
ATOM 517 C CA . TRP A 1 70 ? 13.143 6.186 -8.467 1.00 93.94 70 TRP A CA 1
ATOM 518 C C . TRP A 1 70 ? 13.346 7.625 -8.914 1.00 93.94 70 TRP A C 1
ATOM 520 O O . TRP A 1 70 ? 12.460 8.472 -8.760 1.00 93.94 70 TRP A O 1
ATOM 530 N N . ASP A 1 71 ? 14.503 7.887 -9.511 1.00 89.12 71 ASP A N 1
ATOM 531 C CA . ASP A 1 71 ? 14.769 9.154 -10.175 1.00 89.12 71 ASP A CA 1
ATOM 532 C C . ASP A 1 71 ? 14.172 9.233 -11.593 1.00 89.12 71 ASP A C 1
ATOM 534 O O . ASP A 1 71 ? 13.599 8.269 -12.104 1.00 89.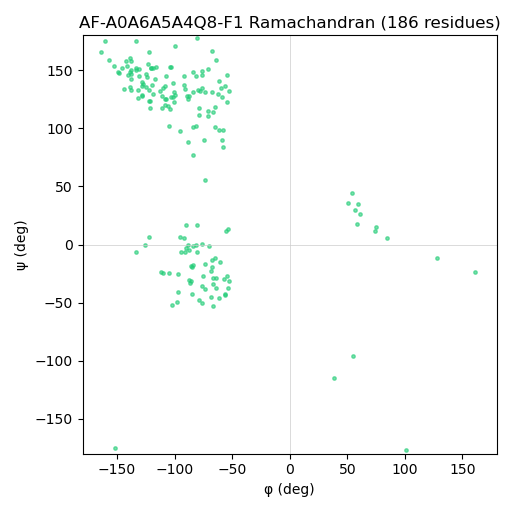12 71 ASP A O 1
ATOM 538 N N . ALA A 1 72 ? 14.343 10.383 -12.249 1.00 84.75 72 ALA A N 1
ATOM 539 C CA . ALA A 1 72 ? 13.933 10.628 -13.637 1.00 84.75 72 ALA A CA 1
ATOM 540 C C . ALA A 1 72 ? 14.488 9.625 -14.666 1.00 84.75 72 ALA A C 1
ATOM 542 O O . ALA A 1 72 ? 13.904 9.390 -15.726 1.00 84.75 72 ALA A O 1
ATOM 543 N N . ASN A 1 73 ? 15.642 9.030 -14.366 1.00 86.69 73 ASN A N 1
ATOM 544 C CA . ASN A 1 73 ? 16.324 8.065 -15.220 1.00 86.69 73 ASN A CA 1
ATOM 545 C C . ASN A 1 73 ? 15.990 6.617 -14.850 1.00 86.69 73 ASN A C 1
ATOM 547 O O . ASN A 1 73 ? 16.578 5.698 -15.434 1.00 86.69 73 ASN A O 1
ATOM 551 N N . LEU A 1 74 ? 15.052 6.421 -13.918 1.00 90.06 74 LEU A N 1
ATOM 552 C CA . LEU A 1 74 ? 14.664 5.139 -13.342 1.00 90.06 74 LEU A CA 1
ATOM 553 C C . LEU A 1 74 ? 15.831 4.423 -12.649 1.00 90.06 74 LEU A C 1
ATOM 555 O O . LEU A 1 74 ? 15.932 3.197 -12.672 1.00 90.06 74 LEU A O 1
ATOM 559 N N . SER A 1 75 ? 16.716 5.199 -12.026 1.00 91.62 75 SER A N 1
ATOM 560 C CA . SER A 1 75 ? 17.669 4.701 -11.038 1.00 91.62 75 SER A CA 1
ATOM 561 C C . SER A 1 75 ? 16.975 4.654 -9.681 1.00 91.62 75 SER A C 1
ATOM 563 O O . SER A 1 75 ? 16.341 5.632 -9.274 1.00 91.62 75 SER A O 1
ATOM 565 N N . ALA A 1 76 ? 17.078 3.529 -8.974 1.00 94.12 76 ALA A N 1
ATOM 566 C CA . ALA A 1 76 ? 16.523 3.412 -7.630 1.00 94.12 76 ALA A CA 1
ATOM 567 C C . ALA A 1 76 ? 17.267 4.373 -6.689 1.00 94.12 76 ALA A C 1
ATOM 569 O O . ALA A 1 76 ? 18.476 4.253 -6.503 1.00 94.12 76 ALA A O 1
ATOM 570 N N . LEU A 1 77 ? 16.545 5.335 -6.113 1.00 92.88 77 LEU A N 1
ATOM 571 C CA . LEU A 1 77 ? 17.081 6.259 -5.113 1.00 92.88 77 LEU A CA 1
ATOM 572 C C . LEU A 1 77 ? 17.155 5.574 -3.751 1.00 92.88 77 LEU A C 1
ATOM 574 O O . LEU A 1 77 ? 18.176 5.644 -3.073 1.00 92.88 77 LEU A O 1
ATOM 578 N N . HIS A 1 78 ? 16.067 4.908 -3.365 1.00 94.69 78 HIS A N 1
ATOM 579 C CA . HIS A 1 78 ? 15.986 4.079 -2.167 1.00 94.69 78 HIS A CA 1
ATOM 580 C C . HIS A 1 78 ? 14.757 3.168 -2.230 1.00 94.69 78 HIS A C 1
ATOM 582 O O . HIS A 1 78 ? 13.837 3.380 -3.022 1.00 94.69 78 HIS A O 1
ATOM 588 N N . SER A 1 79 ? 14.734 2.163 -1.361 1.00 96.19 79 SER A N 1
ATOM 589 C CA . SER A 1 79 ? 13.612 1.240 -1.194 1.00 96.19 79 SER A CA 1
ATOM 590 C C . SER A 1 79 ? 13.357 0.970 0.280 1.00 96.19 79 SER A C 1
ATOM 592 O O . SER A 1 79 ? 14.310 0.943 1.059 1.00 96.19 79 SER A O 1
ATOM 594 N N . PHE A 1 80 ? 12.112 0.696 0.648 1.00 96.56 80 PHE A N 1
ATOM 595 C CA . PHE A 1 80 ? 11.754 0.285 2.003 1.00 96.56 80 PHE A CA 1
ATOM 596 C C . PHE A 1 80 ? 10.676 -0.801 1.990 1.00 96.56 80 PHE A C 1
ATOM 598 O O . PHE A 1 80 ? 9.905 -0.919 1.037 1.00 96.56 80 PHE A O 1
ATOM 605 N N . ASP A 1 81 ? 10.659 -1.605 3.050 1.00 95.19 81 ASP A N 1
ATOM 606 C CA . ASP A 1 81 ? 9.689 -2.675 3.288 1.00 95.19 81 ASP A CA 1
ATOM 607 C C . ASP A 1 81 ? 8.620 -2.177 4.269 1.00 95.19 81 ASP A C 1
ATOM 609 O O . ASP A 1 81 ? 8.953 -1.637 5.329 1.00 95.19 81 ASP A O 1
ATOM 613 N N . ILE A 1 82 ? 7.341 -2.324 3.916 1.00 95.38 82 ILE A N 1
ATOM 614 C CA . ILE A 1 82 ? 6.241 -1.831 4.753 1.00 95.38 82 ILE A CA 1
ATOM 615 C C . ILE A 1 82 ? 5.846 -2.810 5.862 1.00 95.38 82 ILE A C 1
ATOM 617 O O . ILE A 1 82 ? 5.189 -2.402 6.819 1.00 95.38 82 ILE A O 1
ATOM 621 N N . ALA A 1 83 ? 6.233 -4.085 5.770 1.00 91.00 83 ALA A N 1
ATOM 622 C CA . ALA A 1 83 ? 5.758 -5.133 6.664 1.00 91.00 83 ALA A CA 1
ATOM 623 C C . ALA A 1 83 ? 6.148 -4.864 8.119 1.00 91.00 83 ALA A C 1
ATOM 625 O O . ALA A 1 83 ? 5.307 -4.960 9.010 1.00 91.00 83 ALA A O 1
ATOM 626 N N . ILE A 1 84 ? 7.406 -4.490 8.376 1.00 87.19 84 ILE A N 1
ATOM 627 C CA . ILE A 1 84 ? 7.894 -4.244 9.742 1.00 87.19 84 ILE A CA 1
ATOM 628 C C . ILE A 1 84 ? 7.204 -3.017 10.368 1.00 87.19 84 ILE A C 1
ATOM 630 O O . ILE A 1 84 ? 6.632 -3.164 11.455 1.00 87.19 84 ILE A O 1
ATOM 634 N N . PRO A 1 85 ? 7.187 -1.828 9.722 1.00 91.62 85 PRO A N 1
ATOM 635 C CA . PRO A 1 85 ? 6.462 -0.675 10.250 1.00 91.62 85 PRO A CA 1
ATOM 636 C C . PRO A 1 85 ? 4.978 -0.953 10.497 1.00 91.62 85 PRO A C 1
ATOM 638 O O . PRO A 1 85 ? 4.463 -0.560 11.541 1.00 91.62 85 PRO A O 1
ATOM 641 N N . LEU A 1 86 ? 4.298 -1.653 9.579 1.00 90.50 86 LEU A N 1
ATOM 642 C CA . LEU A 1 86 ? 2.863 -1.919 9.699 1.00 90.50 86 LEU A CA 1
ATOM 643 C C . LEU A 1 86 ? 2.536 -3.004 10.722 1.00 90.50 86 LEU A C 1
ATOM 645 O O . LEU A 1 86 ? 1.571 -2.849 11.459 1.00 90.50 86 LEU A O 1
ATOM 649 N N . THR A 1 87 ? 3.364 -4.043 10.858 1.00 86.44 87 THR A N 1
ATOM 650 C CA . THR A 1 87 ? 3.212 -5.043 11.933 1.00 86.44 87 THR A CA 1
ATOM 651 C C . THR A 1 87 ? 3.229 -4.356 13.297 1.00 86.44 87 THR A C 1
ATOM 653 O O . THR A 1 87 ? 2.378 -4.628 14.140 1.00 86.44 87 THR A O 1
ATOM 656 N N . LYS A 1 88 ? 4.155 -3.405 13.490 1.00 87.31 88 LYS A N 1
ATOM 657 C CA . LYS A 1 88 ? 4.228 -2.607 14.717 1.00 87.31 88 LYS A CA 1
ATOM 658 C C . LYS A 1 88 ? 3.042 -1.652 14.857 1.00 87.31 88 LYS A C 1
ATOM 660 O O . LYS A 1 88 ? 2.488 -1.543 15.942 1.00 87.31 88 LYS A O 1
ATOM 665 N N . LEU A 1 89 ? 2.672 -0.951 13.785 1.00 88.62 89 LEU A N 1
ATOM 666 C CA . LEU A 1 89 ? 1.589 0.036 13.803 1.00 88.62 89 LEU A CA 1
ATOM 667 C C . LEU A 1 89 ? 0.226 -0.600 14.104 1.00 88.62 89 LEU A C 1
ATOM 669 O O . LEU A 1 89 ? -0.579 -0.008 14.813 1.00 88.62 89 LEU A O 1
ATOM 673 N N . PHE A 1 90 ? -0.011 -1.802 13.584 1.00 85.06 90 PHE A N 1
ATOM 674 C CA . PHE A 1 90 ? -1.256 -2.551 13.738 1.00 85.06 90 PHE A CA 1
ATOM 675 C C . PHE A 1 90 ? -1.245 -3.502 14.944 1.00 85.06 90 PHE A C 1
ATOM 677 O O . PHE A 1 90 ? -2.180 -4.277 15.106 1.00 85.06 90 PHE A O 1
ATOM 684 N N . ASN A 1 91 ? -0.197 -3.479 15.779 1.00 80.75 91 ASN A N 1
ATOM 685 C CA . ASN A 1 91 ? -0.022 -4.395 16.915 1.00 80.75 91 ASN A CA 1
ATOM 686 C C . ASN A 1 91 ? -0.190 -5.884 16.541 1.00 80.75 91 ASN A C 1
ATOM 688 O O . ASN A 1 91 ? -0.698 -6.684 17.329 1.00 80.75 91 ASN A O 1
ATOM 692 N N . LEU A 1 92 ? 0.243 -6.263 15.337 1.00 78.25 92 LEU A N 1
ATOM 693 C CA . LEU A 1 92 ? 0.173 -7.643 14.869 1.00 78.25 92 LEU A CA 1
ATOM 694 C C . LEU A 1 92 ? 1.269 -8.476 15.535 1.00 78.25 92 LEU A C 1
ATOM 696 O O . LEU A 1 92 ? 2.380 -7.999 15.784 1.00 78.25 92 LEU A O 1
ATOM 700 N N . LEU A 1 93 ? 0.970 -9.751 15.794 1.00 69.44 93 LEU A N 1
ATOM 701 C CA . LEU A 1 93 ? 1.983 -10.692 16.260 1.00 69.44 93 LEU A CA 1
ATOM 702 C C . LEU A 1 93 ? 3.098 -10.796 15.204 1.00 69.44 93 LEU A C 1
ATOM 704 O O . LEU A 1 93 ? 2.791 -10.921 14.012 1.00 69.44 93 LEU A O 1
ATOM 708 N N . PRO A 1 94 ? 4.382 -10.765 15.607 1.00 59.69 94 PRO A N 1
ATOM 709 C CA . PRO A 1 94 ? 5.476 -11.017 14.684 1.00 59.69 94 PRO A CA 1
ATOM 710 C C . PRO A 1 94 ? 5.265 -12.364 13.980 1.00 59.69 94 PRO A C 1
ATOM 712 O O . PRO A 1 94 ? 4.757 -13.297 14.611 1.00 59.69 94 PRO A O 1
ATOM 715 N N . PRO A 1 95 ? 5.664 -12.502 12.703 1.00 55.34 95 PRO A N 1
ATOM 716 C CA . PRO A 1 95 ? 5.634 -13.796 12.042 1.00 55.34 95 PRO A CA 1
ATOM 717 C C . PRO A 1 95 ? 6.416 -14.806 12.889 1.00 55.34 95 PRO A C 1
ATOM 719 O O . PRO A 1 95 ? 7.586 -14.585 13.203 1.00 55.34 95 PRO A O 1
ATOM 722 N N . ASP A 1 96 ? 5.760 -15.896 13.283 1.00 54.66 96 ASP A N 1
ATOM 723 C CA . ASP A 1 96 ? 6.377 -16.956 14.073 1.00 54.66 96 ASP A CA 1
ATOM 724 C C . ASP A 1 96 ? 7.481 -17.625 13.239 1.00 54.66 96 ASP A C 1
ATOM 726 O O . ASP A 1 96 ? 7.213 -18.442 12.353 1.00 54.66 96 ASP A O 1
ATOM 730 N N . ALA A 1 97 ? 8.736 -17.252 13.510 1.00 50.72 97 ALA A N 1
ATOM 731 C CA . ALA A 1 97 ? 9.912 -17.744 12.795 1.00 50.72 97 ALA A CA 1
ATOM 732 C C . ALA A 1 97 ? 10.094 -19.271 12.913 1.00 50.72 97 ALA A C 1
ATOM 734 O O . ALA A 1 97 ? 10.850 -19.859 12.138 1.00 50.72 97 ALA A O 1
ATOM 735 N N . SER A 1 98 ? 9.403 -19.922 13.859 1.00 47.22 98 SER A N 1
ATOM 736 C CA . SER A 1 98 ? 9.493 -21.364 14.105 1.00 47.22 98 SER A CA 1
ATOM 737 C C . SER A 1 98 ? 8.578 -22.207 13.207 1.00 47.22 98 SER A C 1
ATOM 739 O O . SER A 1 98 ? 8.837 -23.395 13.000 1.00 47.22 98 SER A O 1
ATOM 741 N N . LYS A 1 99 ? 7.541 -21.614 12.599 1.00 49.28 99 LYS A N 1
ATOM 742 C CA . LYS A 1 99 ? 6.637 -22.330 11.691 1.00 49.28 99 LYS A CA 1
ATOM 743 C C . LYS A 1 99 ? 7.082 -22.135 10.248 1.00 49.28 99 LYS A C 1
ATOM 745 O O . LYS A 1 99 ? 6.700 -21.165 9.592 1.00 49.28 99 LYS A O 1
ATOM 750 N N . LYS A 1 100 ? 7.826 -23.109 9.709 1.00 40.25 100 LYS A N 1
ATOM 751 C CA . LYS A 1 100 ? 7.969 -23.298 8.253 1.00 40.25 100 LYS A CA 1
ATOM 752 C C . LYS A 1 100 ? 6.570 -23.523 7.655 1.00 40.25 100 LYS A C 1
ATOM 754 O O . LYS A 1 100 ? 6.075 -24.641 7.639 1.00 40.25 100 LYS A O 1
ATOM 759 N N . GLY A 1 101 ? 5.914 -22.433 7.254 1.00 41.66 101 GLY A N 1
ATOM 760 C CA . GLY A 1 101 ? 4.524 -22.399 6.776 1.00 41.66 101 GLY A CA 1
ATOM 761 C C . GLY A 1 101 ? 3.612 -21.370 7.469 1.00 41.66 101 GLY A C 1
ATOM 762 O O . GLY A 1 101 ? 2.528 -21.102 6.966 1.00 41.66 101 GLY A O 1
ATOM 763 N N . GLY A 1 102 ? 4.040 -20.752 8.580 1.00 37.47 102 GLY A N 1
ATOM 764 C CA . GLY A 1 102 ? 3.256 -19.770 9.351 1.00 37.47 102 GLY A CA 1
ATOM 765 C C . GLY A 1 102 ? 3.444 -18.302 8.943 1.00 37.47 102 GLY A C 1
ATOM 766 O O . GLY A 1 102 ? 2.721 -17.440 9.426 1.00 37.47 102 GLY A O 1
ATOM 767 N N . ALA A 1 103 ? 4.380 -18.007 8.034 1.00 42.16 103 ALA A N 1
ATOM 768 C CA . ALA A 1 103 ? 4.647 -16.657 7.517 1.00 42.16 103 ALA A CA 1
ATOM 769 C C . ALA A 1 103 ? 3.719 -16.230 6.355 1.00 42.16 103 ALA A C 1
ATOM 771 O O . ALA A 1 103 ? 3.828 -15.115 5.847 1.00 42.16 103 ALA A O 1
ATOM 772 N N . ALA A 1 104 ? 2.804 -17.104 5.918 1.00 41.50 104 ALA A N 1
ATOM 773 C CA . ALA A 1 104 ? 1.917 -16.840 4.782 1.00 41.50 104 ALA A CA 1
ATOM 774 C C . ALA A 1 104 ? 0.794 -15.826 5.090 1.00 41.50 104 ALA A C 1
ATOM 776 O O . ALA A 1 104 ? 0.204 -15.263 4.166 1.00 41.50 104 ALA A O 1
ATOM 777 N N . THR A 1 105 ? 0.505 -15.559 6.368 1.00 45.72 105 THR A N 1
ATOM 778 C CA . THR A 1 105 ? -0.530 -14.593 6.767 1.00 45.72 105 THR A CA 1
ATOM 779 C C . THR A 1 105 ? -0.021 -13.158 6.831 1.00 45.72 105 THR A C 1
ATOM 781 O O . THR A 1 105 ? -0.785 -12.258 6.521 1.00 45.72 105 THR A O 1
ATOM 784 N N . SER A 1 106 ? 1.251 -12.903 7.157 1.00 54.41 106 SER A N 1
ATOM 785 C CA . SER A 1 106 ? 1.765 -11.525 7.205 1.00 54.41 106 SER A CA 1
ATOM 786 C C . SER A 1 106 ? 2.222 -11.026 5.832 1.00 54.41 106 SER A C 1
ATOM 788 O O . SER A 1 106 ? 1.887 -9.914 5.438 1.00 54.41 106 SER A O 1
ATOM 790 N N . SER A 1 107 ? 2.921 -11.852 5.043 1.00 61.03 107 SER A N 1
ATOM 791 C CA . SER A 1 107 ? 3.448 -11.404 3.743 1.00 61.03 107 SER A CA 1
ATOM 792 C C . SER A 1 107 ? 2.346 -11.098 2.721 1.00 61.03 107 SER A C 1
ATOM 794 O O . SER A 1 107 ? 2.553 -10.285 1.823 1.00 61.03 107 SER A O 1
ATOM 796 N N . SER A 1 108 ? 1.190 -11.759 2.819 1.00 74.50 108 SER A N 1
ATOM 797 C CA . SER A 1 108 ? 0.090 -11.571 1.869 1.00 74.50 108 SER A CA 1
ATOM 798 C C . SER A 1 108 ? -0.622 -10.234 2.073 1.00 74.50 108 SER A C 1
ATOM 800 O O . SER A 1 108 ? -0.917 -9.571 1.079 1.00 74.50 108 SER A O 1
ATOM 802 N N . LEU A 1 109 ? -0.808 -9.795 3.324 1.00 85.62 109 LEU A N 1
ATOM 803 C CA . LEU A 1 109 ? -1.469 -8.532 3.682 1.00 85.62 109 LEU A CA 1
ATOM 804 C C . LEU A 1 109 ? -0.672 -7.301 3.232 1.00 85.62 109 LEU A C 1
ATOM 806 O O . LEU A 1 109 ? -1.245 -6.290 2.827 1.00 85.62 109 LEU A O 1
ATOM 810 N N . PHE A 1 110 ? 0.658 -7.386 3.247 1.00 92.19 110 PHE A N 1
ATOM 811 C CA . PHE A 1 110 ? 1.519 -6.224 3.024 1.00 92.19 110 PHE A CA 1
ATOM 812 C C . PHE A 1 110 ? 1.875 -5.945 1.564 1.00 92.19 110 PHE A C 1
ATOM 814 O O . PHE A 1 110 ? 2.568 -4.970 1.295 1.00 92.19 110 PHE A O 1
ATOM 821 N N . GLY A 1 111 ? 1.410 -6.738 0.595 1.00 95.81 111 GLY A N 1
ATOM 822 C CA . GLY A 1 111 ? 1.717 -6.430 -0.802 1.00 95.81 111 GLY A CA 1
ATOM 823 C C . GLY A 1 111 ? 1.122 -5.076 -1.223 1.00 95.81 111 GLY A C 1
ATOM 824 O O . GLY A 1 111 ? -0.071 -4.826 -1.036 1.00 95.81 111 GLY A O 1
ATOM 825 N N . VAL A 1 112 ? 1.937 -4.212 -1.822 1.00 97.81 112 VAL A N 1
ATOM 826 C CA . VAL A 1 112 ? 1.569 -2.836 -2.181 1.00 97.81 112 VAL A CA 1
ATOM 827 C C . VAL A 1 112 ? 0.742 -2.847 -3.463 1.00 97.81 112 VAL A C 1
ATOM 829 O O . VAL A 1 112 ? 1.234 -3.285 -4.500 1.00 97.81 112 VAL A O 1
ATOM 832 N N . ARG A 1 113 ? -0.514 -2.391 -3.408 1.00 97.56 113 ARG A N 1
ATOM 833 C CA . ARG A 1 113 ? -1.465 -2.429 -4.539 1.00 97.56 113 ARG A CA 1
ATOM 834 C C . ARG A 1 113 ? -1.705 -1.094 -5.215 1.00 97.56 113 ARG A C 1
ATOM 836 O O . ARG A 1 113 ? -2.028 -1.069 -6.397 1.00 97.56 113 ARG A O 1
ATOM 843 N N . SER A 1 114 ? -1.494 0.005 -4.510 1.00 97.88 114 SER A N 1
ATOM 844 C CA . SER A 1 114 ? -1.477 1.336 -5.109 1.00 97.88 114 SER A CA 1
ATOM 845 C C . SER A 1 114 ? -0.465 2.211 -4.388 1.00 97.88 114 SER A C 1
ATOM 847 O O . SER A 1 114 ? -0.177 1.994 -3.210 1.00 97.88 114 SER A O 1
ATOM 849 N N . VAL A 1 115 ? 0.092 3.182 -5.110 1.00 97.75 115 VAL A N 1
ATOM 850 C CA . VAL A 1 115 ? 1.034 4.166 -4.574 1.00 97.75 115 VAL A CA 1
ATOM 851 C C . VAL A 1 115 ? 0.748 5.534 -5.183 1.00 97.75 115 VAL A C 1
ATOM 853 O O . VAL A 1 115 ? 0.395 5.619 -6.359 1.00 97.75 115 VAL A O 1
ATOM 856 N N . CYS A 1 116 ? 0.937 6.609 -4.422 1.00 95.62 116 CYS A N 1
ATOM 857 C CA . CYS A 1 116 ? 1.067 7.953 -4.984 1.00 95.62 116 CYS A CA 1
ATOM 858 C C . CYS A 1 116 ? 1.904 8.874 -4.090 1.00 95.62 116 CYS A C 1
ATOM 860 O O . CYS A 1 116 ? 1.983 8.688 -2.875 1.00 95.62 116 CYS A O 1
ATOM 862 N N . PHE A 1 117 ? 2.530 9.883 -4.699 1.00 90.88 117 PHE A N 1
ATOM 863 C CA . PHE A 1 117 ? 3.142 10.987 -3.959 1.00 90.88 117 PHE A CA 1
ATOM 864 C C . PHE A 1 117 ? 2.101 12.053 -3.618 1.00 90.88 117 PHE A C 1
ATOM 866 O O . PHE A 1 117 ? 1.204 12.339 -4.414 1.00 90.88 117 PHE A O 1
ATOM 873 N N . ASN A 1 118 ? 2.289 12.728 -2.481 1.00 89.62 118 ASN A N 1
ATOM 874 C CA . ASN A 1 118 ? 1.705 14.056 -2.307 1.00 89.62 118 ASN A CA 1
ATOM 875 C C . ASN A 1 118 ? 2.378 15.070 -3.251 1.00 89.62 118 ASN A C 1
ATOM 877 O O . ASN A 1 118 ? 3.456 14.823 -3.792 1.00 89.62 118 ASN A O 1
ATOM 881 N N . SER A 1 119 ? 1.778 16.250 -3.412 1.00 83.31 119 SER A N 1
ATOM 882 C CA . SER A 1 119 ? 2.326 17.294 -4.286 1.00 83.31 119 SER A CA 1
ATOM 883 C C . SER A 1 119 ? 3.780 17.634 -3.945 1.00 83.31 119 SER A C 1
ATOM 885 O O . SER A 1 119 ? 4.581 17.822 -4.846 1.00 83.31 119 SER A O 1
ATOM 887 N N . GLU A 1 120 ? 4.174 17.658 -2.674 1.00 83.94 120 GLU A N 1
ATOM 888 C CA . GLU A 1 120 ? 5.532 18.002 -2.224 1.00 83.94 120 GLU A CA 1
ATOM 889 C C . GLU A 1 120 ? 6.565 16.869 -2.334 1.00 83.94 120 GLU A C 1
ATOM 891 O O . GLU A 1 120 ? 7.747 17.117 -2.122 1.00 83.94 120 GLU A O 1
ATOM 896 N N . HIS A 1 121 ? 6.148 15.649 -2.686 1.00 86.56 121 HIS A N 1
ATOM 897 C CA . HIS A 1 121 ? 6.959 14.421 -2.677 1.00 86.56 121 HIS A CA 1
ATOM 898 C C . HIS A 1 121 ? 7.540 14.071 -1.299 1.00 86.56 121 HIS A C 1
ATOM 900 O O . HIS A 1 121 ? 8.466 13.276 -1.193 1.00 86.56 121 HIS A O 1
ATOM 906 N N . THR A 1 122 ? 7.010 14.637 -0.220 1.00 88.94 122 THR A N 1
ATOM 907 C CA . THR A 1 122 ? 7.465 14.383 1.153 1.00 88.94 122 THR A CA 1
ATOM 908 C C . THR A 1 122 ? 6.801 13.155 1.767 1.00 88.94 122 THR A C 1
ATOM 910 O O . THR A 1 122 ? 7.307 12.601 2.745 1.00 88.94 122 THR A O 1
ATOM 913 N N . ARG A 1 123 ? 5.674 12.716 1.195 1.00 93.56 123 ARG A N 1
ATOM 914 C CA . ARG A 1 123 ? 4.844 11.625 1.708 1.00 93.56 123 ARG A CA 1
ATOM 915 C C . ARG A 1 123 ? 4.360 10.728 0.581 1.00 93.56 123 ARG A C 1
ATOM 917 O O . ARG A 1 123 ? 4.114 11.200 -0.530 1.00 93.56 123 ARG A O 1
ATOM 924 N N . ILE A 1 124 ? 4.194 9.454 0.902 1.00 96.31 124 ILE A N 1
ATOM 925 C CA . ILE A 1 124 ? 3.721 8.421 -0.013 1.00 96.31 124 ILE A CA 1
ATOM 926 C C . ILE A 1 124 ? 2.449 7.817 0.576 1.00 96.31 124 ILE A C 1
ATOM 928 O O . ILE A 1 124 ? 2.466 7.330 1.704 1.00 96.31 124 ILE A O 1
ATOM 932 N N . LEU A 1 125 ? 1.354 7.851 -0.177 1.00 9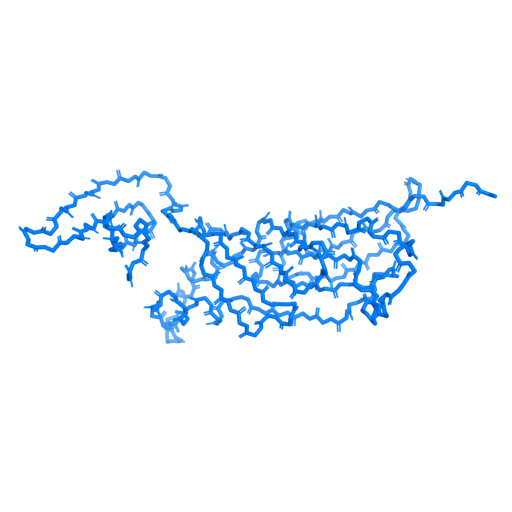8.00 125 LEU A N 1
ATOM 933 C CA . LEU A 1 125 ? 0.128 7.135 0.162 1.00 98.00 125 LEU A CA 1
ATOM 934 C C . LEU A 1 125 ? 0.175 5.750 -0.482 1.00 98.00 125 LEU A C 1
ATOM 936 O O . LEU A 1 125 ? 0.520 5.637 -1.659 1.00 98.00 125 LEU A O 1
ATOM 940 N N . LEU A 1 126 ? -0.164 4.718 0.283 1.00 98.00 126 LEU A N 1
ATOM 941 C CA . LEU A 1 126 ? -0.132 3.323 -0.137 1.00 98.00 126 LEU A CA 1
ATOM 942 C C . LEU A 1 126 ? -1.480 2.660 0.143 1.00 98.00 126 LEU A C 1
ATOM 944 O O . LEU A 1 126 ? -2.038 2.840 1.225 1.00 98.00 126 LEU A O 1
ATOM 948 N N . GLY A 1 127 ? -1.959 1.854 -0.802 1.00 98.00 127 GLY A N 1
ATOM 949 C CA . GLY A 1 127 ? -2.983 0.837 -0.562 1.00 98.00 127 GLY A CA 1
ATOM 950 C C . GLY A 1 127 ? -2.336 -0.540 -0.427 1.00 98.00 127 GLY A C 1
ATOM 951 O O . GLY A 1 127 ? -1.507 -0.909 -1.265 1.00 98.00 127 GLY A O 1
ATOM 952 N N . THR A 1 128 ? -2.687 -1.296 0.610 1.00 96.75 128 THR A N 1
ATOM 953 C CA . THR A 1 128 ? -2.145 -2.639 0.874 1.00 96.75 128 THR A CA 1
ATOM 954 C C . THR A 1 128 ? -3.100 -3.737 0.402 1.00 96.75 128 THR A C 1
ATOM 956 O O . THR A 1 128 ? -4.247 -3.486 0.035 1.00 96.75 128 THR A O 1
ATOM 959 N N . SER A 1 129 ? -2.631 -4.985 0.411 1.00 94.88 129 SER A N 1
ATOM 960 C CA . SER A 1 129 ? -3.496 -6.154 0.226 1.00 94.88 129 SER A CA 1
ATOM 961 C C . SER A 1 129 ? -4.442 -6.384 1.401 1.00 94.88 129 SER A C 1
ATOM 963 O O . SER A 1 129 ? -5.443 -7.064 1.229 1.00 94.88 129 SER A O 1
ATOM 965 N N . GLY A 1 130 ? -4.092 -5.867 2.579 1.00 91.62 130 GLY A N 1
ATOM 966 C CA . GLY A 1 130 ? -4.839 -5.993 3.826 1.00 91.62 130 GLY A CA 1
ATOM 967 C C . GLY A 1 130 ? -6.004 -5.016 3.959 1.00 91.62 130 GLY A C 1
ATOM 968 O O . GLY A 1 130 ? -6.495 -4.827 5.067 1.00 91.62 130 GLY A O 1
ATOM 969 N N . SER A 1 131 ? -6.451 -4.406 2.853 1.00 93.00 131 SER A N 1
ATOM 970 C CA . SER A 1 131 ? -7.472 -3.347 2.835 1.00 93.00 131 SER A CA 1
ATOM 971 C C . SER A 1 131 ? -7.112 -2.135 3.702 1.00 93.00 131 SER A C 1
ATOM 973 O O . SER A 1 131 ? -7.992 -1.435 4.205 1.00 93.00 131 SER A O 1
ATOM 975 N N . ASP A 1 132 ? -5.816 -1.857 3.862 1.00 93.50 132 ASP A N 1
ATOM 976 C CA . ASP A 1 132 ? -5.343 -0.681 4.582 1.00 93.50 132 ASP A CA 1
ATOM 977 C C . ASP A 1 132 ? -4.916 0.412 3.600 1.00 93.50 132 ASP A C 1
ATOM 979 O O . ASP A 1 132 ? -4.233 0.161 2.602 1.00 93.50 132 ASP A O 1
ATOM 983 N N . VAL A 1 133 ? -5.267 1.654 3.930 1.00 96.75 133 VAL A N 1
ATOM 984 C CA . VAL A 1 133 ? -4.678 2.847 3.324 1.00 96.75 133 VAL A CA 1
ATOM 985 C C . VAL A 1 133 ? -3.787 3.496 4.367 1.00 96.75 133 VAL A C 1
ATOM 987 O O . VAL A 1 133 ? -4.237 3.893 5.445 1.00 96.75 133 VAL A O 1
ATOM 990 N N . VAL A 1 134 ? -2.508 3.611 4.041 1.00 97.00 134 VAL A N 1
ATOM 991 C CA . VAL A 1 134 ? -1.479 4.107 4.954 1.00 97.00 134 VAL A CA 1
ATOM 992 C C . VAL A 1 134 ? -0.648 5.174 4.271 1.00 97.00 134 VAL A C 1
ATOM 994 O O . VAL A 1 134 ? -0.377 5.117 3.073 1.00 97.00 134 VAL A O 1
ATOM 997 N N . GLN A 1 135 ? -0.233 6.165 5.044 1.00 97.69 135 GLN A N 1
ATOM 998 C CA . GLN A 1 135 ? 0.665 7.209 4.586 1.00 97.69 135 GLN A CA 1
ATOM 999 C C . GLN A 1 135 ? 2.026 7.002 5.239 1.00 97.69 135 GLN A C 1
ATOM 1001 O O . GLN A 1 135 ? 2.128 6.966 6.463 1.00 97.69 135 GLN A O 1
ATOM 1006 N N . PHE A 1 136 ? 3.063 6.917 4.419 1.00 97.75 136 PHE A N 1
ATOM 1007 C CA . PHE A 1 136 ? 4.451 6.912 4.851 1.00 97.75 136 PHE A CA 1
ATOM 1008 C C . PHE A 1 136 ? 5.107 8.267 4.586 1.00 97.75 136 PHE A C 1
ATOM 1010 O O . PHE A 1 136 ? 4.739 8.988 3.653 1.00 97.75 136 PHE A O 1
ATOM 1017 N N . ASP A 1 137 ? 6.117 8.616 5.376 1.00 94.56 137 ASP A N 1
ATOM 1018 C CA . ASP A 1 137 ? 7.112 9.585 4.926 1.00 94.56 137 ASP A CA 1
ATOM 1019 C C . ASP A 1 137 ? 7.885 9.027 3.719 1.00 94.56 137 ASP A C 1
ATOM 1021 O O . ASP A 1 137 ? 7.952 7.819 3.492 1.00 94.56 137 ASP A O 1
ATOM 1025 N N . ARG A 1 138 ? 8.506 9.906 2.927 1.00 90.81 138 ARG A N 1
ATOM 1026 C CA . ARG A 1 138 ? 9.239 9.502 1.715 1.00 90.81 138 ARG A CA 1
ATOM 1027 C C . ARG A 1 138 ? 10.281 8.402 1.970 1.00 90.81 138 ARG A C 1
ATOM 1029 O O . ARG A 1 138 ? 10.540 7.612 1.065 1.00 90.81 138 ARG A O 1
ATOM 1036 N N . MET A 1 139 ? 10.887 8.365 3.158 1.00 92.75 139 MET A N 1
ATOM 1037 C CA . MET A 1 139 ? 11.937 7.404 3.515 1.00 92.75 139 MET A CA 1
ATOM 1038 C C . MET A 1 139 ? 11.402 6.079 4.078 1.00 92.75 139 MET A C 1
ATOM 1040 O O . MET A 1 1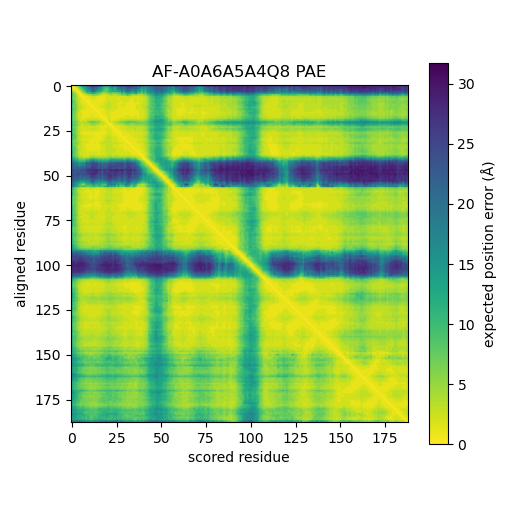39 ? 12.200 5.177 4.321 1.00 92.75 139 MET A O 1
ATOM 1044 N N . GLY A 1 140 ? 10.088 5.941 4.277 1.00 94.00 140 GLY A N 1
ATOM 1045 C CA . GLY A 1 140 ? 9.485 4.712 4.793 1.00 94.00 140 GLY A CA 1
ATOM 1046 C C . GLY A 1 140 ? 9.698 4.476 6.292 1.00 94.00 140 GLY A C 1
ATOM 1047 O O . GLY A 1 140 ? 9.516 3.361 6.772 1.00 94.00 140 GLY A O 1
ATOM 1048 N N . THR A 1 141 ? 10.118 5.498 7.037 1.00 91.62 141 THR A N 1
ATOM 1049 C CA . THR A 1 141 ? 10.479 5.404 8.458 1.00 91.62 141 THR A CA 1
ATOM 1050 C C . THR A 1 141 ? 9.292 5.588 9.395 1.00 91.62 141 THR A C 1
ATOM 1052 O O . THR A 1 141 ? 9.274 5.028 10.492 1.00 91.62 141 THR A O 1
ATOM 1055 N N . LYS A 1 142 ? 8.294 6.376 8.986 1.00 93.25 142 LYS A N 1
ATOM 1056 C CA . LYS A 1 142 ? 7.109 6.704 9.778 1.00 93.25 142 LYS A CA 1
ATOM 1057 C C . LYS A 1 142 ? 5.864 6.430 8.959 1.00 93.25 142 LYS A C 1
ATOM 1059 O O . LYS A 1 142 ? 5.722 6.960 7.862 1.00 93.25 142 LYS A O 1
ATOM 1064 N N . ALA A 1 143 ? 4.955 5.659 9.540 1.00 95.75 143 ALA A N 1
ATOM 1065 C CA . ALA A 1 143 ? 3.668 5.327 8.956 1.00 95.75 143 ALA A CA 1
ATOM 1066 C C . ALA A 1 143 ? 2.532 5.882 9.815 1.00 95.75 143 ALA A C 1
ATOM 1068 O O . ALA A 1 143 ? 2.596 5.851 11.045 1.00 95.75 143 ALA A O 1
ATOM 1069 N N . THR A 1 144 ? 1.481 6.358 9.160 1.00 94.69 144 THR A N 1
ATOM 1070 C CA . THR A 1 144 ? 0.212 6.730 9.786 1.00 94.69 144 THR A CA 1
ATOM 1071 C C . THR A 1 144 ? -0.930 6.050 9.053 1.00 94.69 144 THR A C 1
ATOM 1073 O O . THR A 1 144 ? -0.961 6.038 7.820 1.00 94.69 144 THR A O 1
ATOM 1076 N N . VAL A 1 145 ? -1.880 5.518 9.811 1.00 93.50 145 VAL A N 1
ATOM 1077 C CA . VAL A 1 145 ? -3.090 4.902 9.269 1.00 93.50 145 VAL A CA 1
ATOM 1078 C C . VAL A 1 145 ? -4.031 5.986 8.759 1.00 93.50 145 VAL A C 1
ATOM 1080 O O . VAL A 1 145 ? -4.289 6.955 9.469 1.00 93.50 145 VAL A O 1
ATOM 1083 N N . VAL A 1 146 ? -4.534 5.828 7.534 1.00 93.94 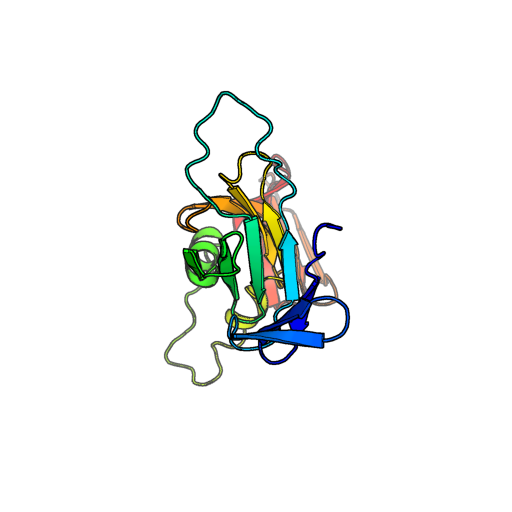146 VAL A N 1
ATOM 1084 C CA . VAL A 1 146 ? -5.609 6.670 6.988 1.00 93.94 146 VAL A CA 1
ATOM 1085 C C . VAL A 1 146 ? -6.945 5.957 7.154 1.00 93.94 146 VAL A C 1
ATOM 1087 O O . VAL A 1 146 ? -7.896 6.537 7.666 1.00 93.94 146 VAL A O 1
ATOM 1090 N N . THR A 1 147 ? -7.014 4.689 6.751 1.00 92.06 147 THR A N 1
ATOM 1091 C CA . THR A 1 147 ? -8.174 3.827 6.991 1.00 92.06 147 THR A CA 1
ATOM 1092 C C . THR A 1 147 ? -7.764 2.355 6.938 1.00 92.06 147 THR A C 1
ATOM 1094 O O . THR A 1 147 ? -6.724 2.024 6.367 1.00 92.06 147 THR A O 1
ATOM 1097 N N . GLN A 1 148 ? -8.565 1.490 7.554 1.00 91.81 148 GLN A N 1
ATOM 1098 C CA . GLN A 1 148 ? -8.377 0.040 7.588 1.00 91.81 148 GLN A CA 1
ATOM 1099 C C . GLN A 1 148 ? -9.718 -0.652 7.378 1.00 91.81 148 GLN A C 1
ATOM 1101 O O . GLN A 1 148 ? -10.770 -0.076 7.659 1.00 91.81 148 GLN A O 1
ATOM 1106 N N . GLY A 1 149 ? -9.672 -1.905 6.941 1.00 89.75 149 GLY A N 1
ATOM 1107 C CA . GLY A 1 149 ? -10.851 -2.741 6.758 1.00 89.75 149 GLY A CA 1
ATOM 1108 C C . GLY A 1 149 ? -10.494 -4.219 6.718 1.00 89.75 149 GLY A C 1
ATOM 1109 O O . GLY A 1 149 ? -9.320 -4.583 6.724 1.00 89.75 149 GLY A O 1
ATOM 1110 N N . HIS A 1 150 ? -11.514 -5.073 6.662 1.00 90.88 150 HIS A N 1
ATOM 1111 C CA . HIS A 1 150 ? -11.313 -6.490 6.369 1.00 90.88 150 HIS A CA 1
ATOM 1112 C C . HIS A 1 150 ? -10.921 -6.692 4.899 1.00 90.88 150 HIS A C 1
ATOM 1114 O O . HIS A 1 150 ? -11.266 -5.885 4.029 1.00 90.88 150 HIS A O 1
ATOM 1120 N N . CYS A 1 151 ? -10.154 -7.746 4.624 1.00 89.75 151 CYS A N 1
ATOM 1121 C CA . CYS A 1 151 ? -9.466 -7.906 3.336 1.00 89.75 151 CYS A CA 1
ATOM 1122 C C . CYS A 1 151 ? -9.722 -9.215 2.593 1.00 89.75 151 CYS A C 1
ATOM 1124 O O . CYS A 1 151 ? -9.202 -9.398 1.494 1.00 89.75 151 CYS A O 1
ATOM 1126 N N . GLN A 1 152 ? -10.535 -10.097 3.163 1.00 87.88 152 GLN A N 1
ATOM 1127 C CA . GLN A 1 152 ? -10.909 -11.359 2.548 1.00 87.88 152 GLN A CA 1
ATOM 1128 C C . GLN A 1 152 ? -12.420 -11.512 2.656 1.00 87.88 152 GLN A C 1
ATOM 1130 O O . GLN A 1 152 ? -12.956 -11.403 3.757 1.00 87.88 152 GLN A O 1
ATOM 1135 N N . ASP A 1 153 ? -13.037 -11.747 1.499 1.00 89.44 153 ASP A N 1
ATOM 1136 C CA . ASP A 1 153 ? -14.436 -12.123 1.304 1.00 89.44 153 ASP A CA 1
ATOM 1137 C C . ASP A 1 153 ? -15.419 -11.407 2.246 1.00 89.44 153 ASP A C 1
ATOM 1139 O O . ASP A 1 153 ? -15.599 -10.190 2.129 1.00 89.44 153 ASP A O 1
ATOM 1143 N N . GLU A 1 154 ? -16.083 -12.142 3.140 1.00 91.00 154 GLU A N 1
ATOM 1144 C CA . GLU A 1 154 ? -17.237 -11.651 3.882 1.00 91.00 154 GLU A CA 1
ATOM 1145 C C . GLU A 1 154 ? -16.910 -11.272 5.333 1.00 91.00 154 GLU A C 1
ATOM 1147 O O . GLU A 1 154 ? -15.999 -11.789 5.995 1.00 91.00 154 GLU A O 1
ATOM 1152 N N . LEU A 1 155 ? -17.709 -10.331 5.846 1.00 92.56 155 LEU A N 1
ATOM 1153 C CA . LEU A 1 155 ? -17.780 -10.022 7.267 1.00 92.56 155 LEU A CA 1
ATOM 1154 C C . LEU A 1 155 ? -18.845 -10.911 7.913 1.00 92.56 155 LEU A C 1
ATOM 1156 O O . LEU A 1 155 ? -19.997 -10.907 7.486 1.00 92.56 155 LEU A O 1
ATOM 1160 N N . TRP A 1 156 ? -18.481 -11.602 8.990 1.00 94.56 156 TRP A N 1
ATOM 1161 C CA . TRP A 1 156 ? -19.334 -12.622 9.606 1.00 94.56 156 TRP A CA 1
ATOM 1162 C C . TRP A 1 156 ? -19.905 -12.224 10.960 1.00 94.56 156 TRP A C 1
ATOM 1164 O O . TRP A 1 156 ? -20.928 -12.759 11.383 1.00 94.56 156 TRP A O 1
ATOM 1174 N N . GLY A 1 157 ? -19.252 -11.305 11.670 1.00 95.06 157 GLY A N 1
ATOM 1175 C CA . GLY A 1 157 ? -19.648 -10.971 13.032 1.00 95.06 157 GLY A CA 1
ATOM 1176 C C . GLY A 1 157 ? -19.387 -9.523 13.393 1.00 95.06 157 GLY A C 1
ATOM 1177 O O . GLY A 1 157 ? -18.412 -8.916 12.948 1.00 95.06 157 GLY A O 1
ATOM 1178 N N . LEU A 1 158 ? -20.265 -9.001 14.247 1.00 97.62 158 LEU A N 1
ATOM 1179 C CA . LEU A 1 158 ? -20.154 -7.693 14.870 1.00 97.62 158 LEU A CA 1
ATOM 1180 C C . LEU A 1 158 ? -20.698 -7.765 16.300 1.00 97.62 158 LEU A C 1
ATOM 1182 O O . LEU A 1 158 ? -21.782 -8.302 16.523 1.00 97.62 158 LEU A O 1
ATOM 1186 N N . ALA A 1 159 ? -19.971 -7.196 17.260 1.00 98.00 159 ALA A N 1
ATOM 1187 C CA . ALA A 1 159 ? -20.461 -7.011 18.624 1.00 98.00 159 ALA A CA 1
ATOM 1188 C C . ALA A 1 159 ? -20.072 -5.629 19.157 1.00 98.00 159 ALA A C 1
ATOM 1190 O O . ALA A 1 159 ? -18.926 -5.202 19.035 1.00 98.00 159 ALA A O 1
ATOM 1191 N N . VAL A 1 160 ? -21.026 -4.924 19.763 1.00 98.00 160 VAL A N 1
ATOM 1192 C CA . VAL A 1 160 ? -20.806 -3.601 20.366 1.00 98.00 160 VAL A CA 1
ATOM 1193 C C . VAL A 1 160 ? -20.438 -3.772 21.839 1.00 98.00 160 VAL A C 1
ATOM 1195 O O . VAL A 1 160 ? -21.047 -4.577 22.544 1.00 98.00 160 VAL A O 1
ATOM 1198 N N . HIS A 1 161 ? -19.444 -3.026 22.322 1.00 97.06 161 HIS A N 1
ATOM 1199 C CA . HIS A 1 161 ? -19.073 -3.056 23.733 1.00 97.06 161 HIS A CA 1
ATOM 1200 C C . HIS A 1 161 ? -20.201 -2.438 24.584 1.00 97.06 161 HIS A C 1
ATOM 1202 O O . HIS A 1 161 ? -20.634 -1.324 24.296 1.00 97.06 161 HIS A O 1
ATOM 1208 N N . PRO A 1 162 ? -20.654 -3.081 25.678 1.00 97.06 162 PRO A N 1
ATOM 1209 C CA . PRO A 1 162 ? -21.863 -2.660 26.401 1.00 97.06 162 PRO A CA 1
ATOM 1210 C C . PRO A 1 162 ? -21.743 -1.305 27.121 1.00 97.06 162 PRO A C 1
ATOM 1212 O O . PRO A 1 162 ? -22.755 -0.711 27.476 1.00 97.06 162 PRO A O 1
ATOM 1215 N N . ALA A 1 163 ? -20.518 -0.828 27.366 1.00 97.38 163 ALA A N 1
ATOM 1216 C CA . ALA A 1 163 ? -20.257 0.396 28.137 1.00 97.38 163 ALA A CA 1
ATOM 1217 C C . ALA A 1 163 ? -19.244 1.380 27.515 1.00 97.38 163 ALA A C 1
ATOM 1219 O O . ALA A 1 163 ? -19.031 2.454 28.064 1.00 97.38 163 ALA A O 1
ATOM 1220 N N . LYS A 1 164 ? -18.573 1.023 26.414 1.00 97.06 164 LYS A N 1
ATOM 1221 C CA . LYS A 1 164 ? -17.498 1.836 25.810 1.00 97.06 164 LYS A CA 1
ATOM 1222 C C . LYS A 1 164 ? -17.906 2.185 24.383 1.00 97.06 164 LYS A C 1
ATOM 1224 O O . LYS A 1 164 ? -18.608 1.372 23.783 1.00 97.06 164 LYS A O 1
ATOM 1229 N N . PRO A 1 165 ? -17.448 3.316 23.817 1.00 96.56 165 PRO A N 1
ATOM 1230 C CA . PRO A 1 165 ? -17.684 3.670 22.417 1.00 96.56 165 PRO A CA 1
ATOM 1231 C C . PRO A 1 165 ? -16.816 2.812 21.472 1.00 96.56 165 PRO A C 1
ATOM 1233 O O . PRO A 1 165 ? -16.018 3.324 20.687 1.00 96.56 165 PRO A O 1
ATOM 1236 N N . GLU A 1 166 ? -16.936 1.487 21.588 1.00 97.50 166 GLU A N 1
ATOM 1237 C CA . GLU A 1 166 ? -16.151 0.483 20.874 1.00 97.50 166 GLU A CA 1
ATOM 1238 C C . GLU A 1 166 ? -17.057 -0.616 20.303 1.00 97.50 166 GLU A C 1
ATOM 1240 O O . GLU A 1 166 ? -18.077 -0.972 20.894 1.00 97.50 166 GLU A O 1
ATOM 1245 N N . TYR A 1 167 ? -16.653 -1.215 19.188 1.00 96.88 167 TYR A N 1
ATOM 1246 C CA . TYR A 1 167 ? -17.241 -2.454 18.670 1.00 96.88 167 TYR A CA 1
ATOM 1247 C C . TYR A 1 167 ? -16.151 -3.340 18.073 1.00 96.88 167 TYR A C 1
ATOM 1249 O O . TYR A 1 167 ? -15.078 -2.849 17.727 1.00 96.88 167 TYR A O 1
ATOM 1257 N N . CYS A 1 168 ? -16.398 -4.641 17.963 1.00 96.69 168 CYS A N 1
ATOM 1258 C CA . CYS A 1 168 ? -15.509 -5.564 17.273 1.00 96.69 168 CYS A CA 1
ATOM 1259 C C . CYS A 1 168 ? -16.174 -6.182 16.048 1.00 96.69 168 CYS A C 1
ATOM 1261 O O . CYS A 1 168 ? -17.399 -6.308 15.994 1.00 96.69 168 CYS A O 1
ATOM 1263 N N . THR A 1 169 ? -15.350 -6.563 15.077 1.00 96.12 169 THR A N 1
ATOM 1264 C CA . THR A 1 169 ? -15.757 -7.261 13.856 1.00 96.12 169 THR A CA 1
ATOM 1265 C C . THR A 1 169 ? -14.835 -8.443 13.569 1.00 96.12 169 THR A C 1
ATOM 1267 O O . THR A 1 169 ? -13.666 -8.433 13.964 1.00 96.12 169 THR A O 1
ATOM 1270 N N . VAL A 1 170 ? -15.366 -9.464 12.891 1.00 94.31 170 VAL A N 1
ATOM 1271 C CA . VAL A 1 170 ? -14.621 -10.644 12.419 1.00 94.31 170 VAL A CA 1
ATOM 1272 C C . VAL A 1 170 ? -15.061 -11.023 11.005 1.00 94.31 170 VAL A C 1
ATOM 1274 O O . VAL A 1 170 ? -16.233 -10.857 10.659 1.00 94.31 170 VAL A O 1
ATOM 1277 N N . GLY A 1 171 ? -14.137 -11.543 10.197 1.00 92.75 171 GLY A N 1
ATOM 1278 C CA . GLY A 1 171 ? -14.385 -11.901 8.798 1.00 92.75 171 GLY A CA 1
ATOM 1279 C C . GLY A 1 171 ? -13.489 -13.037 8.295 1.00 92.75 171 GLY A C 1
ATOM 1280 O O . GLY A 1 171 ? -12.686 -13.590 9.054 1.00 92.75 171 GLY A O 1
ATOM 1281 N N . ASP A 1 172 ? -13.589 -13.351 7.003 1.00 90.00 172 ASP A N 1
ATOM 1282 C CA . ASP A 1 172 ? -12.805 -14.423 6.361 1.00 90.00 172 ASP A CA 1
ATOM 1283 C C . ASP A 1 172 ? -11.295 -14.159 6.331 1.00 90.00 172 ASP A C 1
ATOM 1285 O O . ASP A 1 172 ? -10.496 -15.071 6.094 1.00 90.00 172 ASP A O 1
ATOM 1289 N N . ASP A 1 173 ? -10.868 -12.932 6.646 1.00 85.94 173 ASP A N 1
ATOM 1290 C CA . ASP A 1 173 ? -9.448 -12.586 6.758 1.00 85.94 173 ASP A CA 1
ATOM 1291 C C . ASP A 1 173 ? -8.808 -13.102 8.049 1.00 85.94 173 ASP A C 1
ATOM 1293 O O . ASP A 1 173 ? -7.609 -12.921 8.269 1.00 85.94 173 ASP A O 1
ATOM 1297 N N . LYS A 1 174 ? -9.598 -13.796 8.880 1.00 85.62 174 LYS A N 1
ATOM 1298 C CA . LYS A 1 174 ? -9.170 -14.432 10.130 1.00 85.62 174 LYS A CA 1
ATOM 1299 C C . LYS A 1 174 ? -8.631 -13.415 11.134 1.00 85.62 174 LYS A C 1
ATOM 1301 O O . LYS A 1 174 ? -7.825 -13.768 11.996 1.00 85.62 174 LYS A O 1
ATOM 1306 N N . THR A 1 175 ? -9.079 -12.164 11.033 1.00 82.88 175 THR A N 1
ATOM 1307 C CA . THR A 1 175 ? -8.758 -11.108 11.991 1.00 82.88 175 THR A CA 1
ATOM 1308 C C . THR A 1 175 ? -9.968 -10.772 12.854 1.00 82.88 175 THR A C 1
ATOM 1310 O O . THR A 1 175 ? -11.113 -10.804 12.402 1.00 82.88 175 THR A O 1
ATOM 1313 N N . LEU A 1 176 ? -9.699 -10.442 14.117 1.00 89.88 176 LEU A N 1
ATOM 1314 C CA . LEU A 1 176 ? -10.621 -9.699 14.966 1.00 89.88 176 LEU A CA 1
ATOM 1315 C C . LEU A 1 176 ? -10.112 -8.268 15.024 1.00 89.88 176 LEU A C 1
ATOM 1317 O O . LEU A 1 176 ? -8.953 -8.053 15.370 1.00 89.88 176 LEU A O 1
ATOM 1321 N N . ARG A 1 177 ? -10.980 -7.310 14.707 1.00 89.62 177 ARG A N 1
ATOM 1322 C CA . ARG A 1 177 ? -10.655 -5.880 14.742 1.00 89.62 177 ARG A CA 1
ATOM 1323 C C . ARG A 1 177 ? -11.562 -5.180 15.731 1.00 89.62 177 ARG A C 1
ATOM 1325 O O . ARG A 1 177 ? -12.755 -5.471 15.778 1.00 89.62 177 ARG A O 1
ATOM 1332 N N . VAL A 1 178 ? -11.008 -4.275 16.528 1.00 93.00 178 VAL A N 1
ATOM 1333 C CA . VAL A 1 178 ? -11.760 -3.416 17.445 1.00 93.00 178 VAL A CA 1
ATOM 1334 C C . VAL A 1 178 ? -11.715 -1.988 16.942 1.00 93.00 178 VAL A C 1
ATOM 1336 O O . VAL A 1 178 ? -10.659 -1.473 16.594 1.00 93.00 178 VAL A O 1
ATOM 1339 N N . TRP A 1 179 ? -12.860 -1.327 16.954 1.00 94.62 179 TRP A N 1
ATOM 1340 C CA . TRP A 1 179 ? -13.084 -0.025 16.350 1.00 94.62 179 TRP A CA 1
ATOM 1341 C C . TRP A 1 179 ? -13.631 0.952 17.378 1.00 94.62 179 TRP A C 1
ATOM 1343 O O . TRP A 1 179 ? -14.416 0.564 18.238 1.00 94.62 179 TRP A O 1
ATOM 1353 N N . SER A 1 180 ? -13.268 2.226 17.255 1.00 94.12 180 SER A N 1
ATOM 1354 C CA . SER A 1 180 ? -13.888 3.328 17.991 1.00 94.12 180 SER A CA 1
ATOM 1355 C C . SER A 1 180 ? -15.099 3.860 17.224 1.00 94.12 180 SER A C 1
ATOM 1357 O O . SER A 1 180 ? -14.977 4.235 16.056 1.00 94.12 180 SER A O 1
ATOM 1359 N N . THR A 1 181 ? -16.259 3.960 17.877 1.00 93.94 181 THR A N 1
ATOM 1360 C CA . THR A 1 181 ? -17.441 4.625 17.298 1.00 93.94 181 THR A CA 1
ATOM 1361 C C . THR A 1 181 ? -17.315 6.148 17.311 1.00 93.94 181 THR A C 1
ATOM 1363 O O . THR A 1 181 ? -17.903 6.819 16.468 1.00 93.94 181 THR A O 1
ATOM 1366 N N . GLU A 1 182 ? -16.545 6.696 18.253 1.00 94.38 182 GLU A N 1
ATOM 1367 C CA . GLU A 1 182 ? -16.333 8.138 18.415 1.00 94.38 182 GLU A CA 1
ATOM 1368 C C . GLU A 1 182 ? -15.358 8.682 17.365 1.00 94.38 182 GLU A C 1
ATOM 1370 O O . GLU A 1 182 ? -15.665 9.637 16.653 1.00 94.38 182 GLU A O 1
ATOM 1375 N N . HIS A 1 183 ? -14.203 8.030 17.218 1.00 90.12 183 HIS A N 1
ATOM 1376 C CA . HIS A 1 183 ? -13.142 8.471 16.311 1.00 90.12 183 HIS A CA 1
ATOM 1377 C C . HIS A 1 183 ? -13.195 7.805 14.930 1.00 90.12 183 HIS A C 1
ATOM 1379 O O . HIS A 1 183 ? -12.440 8.195 14.043 1.00 90.12 183 HIS A O 1
ATOM 1385 N N . ARG A 1 184 ? -14.084 6.817 14.735 1.00 87.69 184 ARG A N 1
ATOM 1386 C CA . ARG A 1 184 ? -14.295 6.092 13.466 1.00 87.69 184 ARG A CA 1
ATOM 1387 C C . ARG A 1 184 ? -13.006 5.484 12.894 1.00 87.69 184 ARG A C 1
ATOM 1389 O O . ARG A 1 184 ? -12.740 5.580 11.699 1.00 87.69 184 ARG A O 1
ATOM 1396 N N . LEU A 1 185 ? -12.209 4.861 13.761 1.00 87.19 185 LEU A N 1
ATOM 1397 C CA . LEU A 1 185 ? -10.921 4.239 13.432 1.00 87.19 185 LEU A CA 1
ATOM 1398 C C . LEU A 1 185 ? -10.745 2.892 14.145 1.00 87.19 185 LEU A C 1
ATOM 1400 O O . LEU A 1 185 ? -11.421 2.633 15.143 1.00 87.19 185 LEU A O 1
ATOM 1404 N N . GLN A 1 186 ? -9.836 2.049 13.649 1.00 88.62 186 GLN A N 1
ATOM 1405 C CA . GLN A 1 186 ? -9.434 0.805 14.314 1.00 88.62 186 GLN A CA 1
ATOM 1406 C C . GLN A 1 186 ? -8.494 1.109 15.493 1.00 88.62 186 GLN A C 1
ATOM 1408 O O . GLN A 1 186 ? -7.572 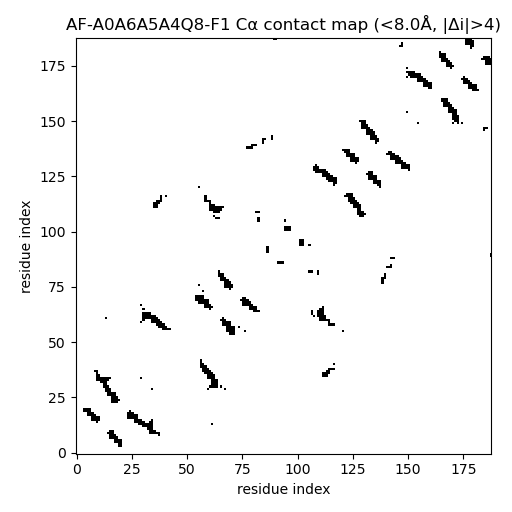1.910 15.371 1.00 88.62 186 GLN A O 1
ATOM 1413 N N . LEU A 1 187 ? -8.733 0.470 16.635 1.00 86.31 187 LEU A N 1
ATOM 1414 C CA . LEU A 1 187 ? -7.968 0.606 17.878 1.00 86.31 187 LEU A CA 1
ATOM 1415 C C . LEU A 1 187 ? -6.922 -0.502 18.057 1.00 86.31 187 LEU A C 1
ATOM 1417 O O . LEU A 1 187 ? -5.829 -0.245 18.559 1.00 86.31 187 LEU A O 1
ATOM 1421 N N . ARG A 1 188 ? -7.291 -1.738 17.713 1.00 81.06 188 ARG A N 1
ATOM 1422 C CA . ARG A 1 188 ? -6.471 -2.952 17.796 1.00 81.06 188 ARG A CA 1
ATOM 1423 C C . ARG A 1 188 ? -7.007 -3.964 16.795 1.00 81.06 188 ARG A C 1
ATOM 1425 O O . ARG A 1 188 ? -8.249 -4.076 16.700 1.00 81.06 188 ARG A O 1
#

Mean predicted aligned error: 7.78 Å

Secondary structure (DSSP, 8-state):
-----EEEEE-TTSEEEEEETTEEEEEEE--SS-EEEEEE----TT-TTS-----EEEEEEETTSEEEEEETT--EEEEEESHHHHHHHTTPPPP-TT-TTTTHHHHHHT-EEEEEE-TTSSEEEEEETTS-EEEEETTSS-EEEEE----SS-EEEEEE-SSSSEEEEEETT--EEEEETTTTEE--

pLDDT: mean 84.96, std 17.61, range [37.47, 98.25]

Solvent-accessible surface area (backbone atoms only — not comparable to full-atom values): 10641 Å² total; per-residue (Å²): 130,83,80,83,65,75,45,77,45,60,32,68,74,4,34,35,39,32,25,54,85,90,42,79,76,46,78,42,88,74,34,73,33,32,28,60,17,72,30,75,62,82,80,64,90,74,68,83,86,64,88,73,84,66,62,64,32,34,40,39,20,8,45,63,13,35,39,38,37,16,28,84,83,69,46,77,74,50,70,39,61,48,52,66,65,46,35,62,73,58,70,48,79,74,70,51,86,83,43,93,78,55,48,65,70,61,54,56,31,35,12,24,54,37,53,40,67,46,97,84,57,58,32,34,41,35,32,36,46,39,41,31,33,36,36,26,38,65,80,57,81,49,77,45,83,75,48,73,51,85,55,33,94,54,79,78,48,73,50,71,47,96,88,50,68,35,34,38,40,32,36,69,59,77,48,74,41,31,31,32,69,81,78,71,42,79,77,75

InterPro domains:
  IPR001680 WD40 repeat [PF00400] (147-180)
  IPR001680 WD40 repeat [SM00320] (21-71)
  IPR001680 WD40 repeat [SM00320] (102-137)
  IPR001680 WD40 repeat [SM00320] (140-180)
  IPR015943 WD40/YVTN repeat-like-containing domain superfamily [G3DSA:2.130.10.10] (4-153)
  IPR015943 WD40/YVTN repeat-like-containing domain superfamily [G3DSA:2.130.10.10] (154-187)
  IPR050630 WD repeat Echinoderm Microtubule-associated Protein-like [PTHR13720] (6-186)